Protein AF-A0A929DWJ3-F1 (afdb_monomer)

Nearest PDB structures (foldseek):
  8gld-assembly2_B  TM=8.055E-01  e=3.433E-18  Campylobacter jejuni subsp. jejuni 81-176
  4gwm-assembly1_A  TM=4.799E-01  e=1.159E-02  Homo sapiens
  4p5h-assembly1_K  TM=4.861E-01  e=9.869E-02  Clostridium perfringens
  8u5f-assembly8_H  TM=4.481E-01  e=1.047E-01  Clostridium perfringens
  3ziw-assembly2_F  TM=4.865E-01  e=4.367E-01  Clostridium perfringens

Mean predicted aligned error: 4.4 Å

Sequence (333 aa):
IRYRMQRNFGGTGTGLVQAIPLYSGSLSYRQEEAGEWLRYTYFGKRDSTIMHKSYGIMGAFASVPTPEDDSWPMLYYRFNTSRRSGQVRRIRVFLHSYVEGASLAFRANDDFSDTLRGLPDGFSVAEFRHFEELLELRINFNLPEGGRIYGISFESEGGVQVDNIAMRGGSGLIFTSMSRGTQEAMLDNLSPGLILLQYGGNVVPYMSSSYYRRAFKRQLKFFKEVCPGIPVIVIGPSDMAIREEGEFITYPGLEGIRDALRDAALESGFGFWDLYDAMGGHNSMASFVQADPPLATPDYVHFTNLGVNLVAEMFYNALMLEYKEFISQNANR

pLDDT: mean 93.73, std 6.23, range [53.41, 98.81]

Structure (mmCIF, N/CA/C/O backbone):
data_AF-A0A929DWJ3-F1
#
_entry.id   AF-A0A929DWJ3-F1
#
loop_
_atom_site.group_PDB
_atom_site.id
_atom_site.type_symbol
_atom_site.label_atom_id
_atom_site.label_alt_id
_atom_site.label_comp_id
_atom_site.label_asym_id
_atom_site.label_entity_id
_atom_site.label_seq_id
_atom_site.pdbx_PDB_ins_code
_atom_site.Cartn_x
_atom_site.Cartn_y
_atom_site.Cartn_z
_atom_site.occupancy
_atom_site.B_iso_or_equiv
_atom_site.auth_seq_id
_atom_site.auth_comp_id
_atom_site.auth_asym_id
_atom_site.auth_atom_id
_atom_site.pdbx_PDB_model_num
ATOM 1 N N . ILE A 1 1 ? 2.947 -7.448 11.224 1.00 90.50 1 ILE A N 1
ATOM 2 C CA . ILE A 1 1 ? 2.184 -8.156 10.159 1.00 90.50 1 ILE A CA 1
ATOM 3 C C . ILE A 1 1 ? 3.099 -8.907 9.189 1.00 90.50 1 ILE A C 1
ATOM 5 O O . ILE A 1 1 ? 3.209 -10.111 9.369 1.00 90.50 1 ILE A O 1
ATOM 9 N N . ARG A 1 2 ? 3.804 -8.255 8.239 1.00 91.44 2 ARG A N 1
ATOM 10 C CA . ARG A 1 2 ? 4.646 -8.935 7.218 1.00 91.44 2 ARG A CA 1
ATOM 11 C C . ARG A 1 2 ? 5.499 -10.075 7.777 1.00 91.44 2 ARG A C 1
ATOM 13 O O . ARG A 1 2 ? 5.322 -11.212 7.368 1.00 91.44 2 ARG A O 1
ATOM 20 N N . TYR A 1 3 ? 6.351 -9.772 8.757 1.00 89.44 3 TYR A N 1
ATOM 21 C CA . TYR A 1 3 ? 7.233 -10.761 9.384 1.00 89.44 3 TYR A CA 1
ATOM 22 C C . TYR A 1 3 ? 6.475 -11.983 9.925 1.00 89.44 3 TYR A C 1
ATOM 24 O O . TYR A 1 3 ? 6.910 -13.112 9.733 1.00 89.44 3 TYR A O 1
ATOM 32 N N . ARG A 1 4 ? 5.330 -11.772 10.586 1.00 92.94 4 ARG A N 1
ATOM 33 C CA . ARG A 1 4 ? 4.530 -12.853 11.182 1.00 92.94 4 ARG A CA 1
ATOM 34 C C . ARG A 1 4 ? 3.870 -13.714 10.110 1.00 92.94 4 ARG A C 1
ATOM 36 O O . ARG A 1 4 ? 3.981 -14.932 10.178 1.00 92.94 4 ARG A O 1
ATOM 43 N N . MET A 1 5 ? 3.277 -13.082 9.095 1.00 93.44 5 MET A N 1
ATOM 44 C CA . MET A 1 5 ? 2.661 -13.780 7.962 1.00 93.44 5 MET A CA 1
ATOM 45 C C . MET A 1 5 ? 3.696 -14.606 7.194 1.00 93.44 5 MET A C 1
ATOM 47 O O . MET A 1 5 ? 3.508 -15.802 7.012 1.00 93.44 5 MET A O 1
ATOM 51 N N . GLN A 1 6 ? 4.830 -14.000 6.837 1.00 92.44 6 GLN A N 1
ATOM 52 C CA . GLN A 1 6 ? 5.919 -14.676 6.128 1.00 92.44 6 GLN A CA 1
ATOM 53 C C . GLN A 1 6 ? 6.548 -15.807 6.945 1.00 92.44 6 GLN A C 1
ATOM 55 O O . GLN A 1 6 ? 6.889 -16.860 6.414 1.00 92.44 6 GLN A O 1
ATOM 60 N N . ARG A 1 7 ? 6.675 -15.630 8.264 1.00 91.31 7 ARG A N 1
ATOM 61 C CA . ARG A 1 7 ? 7.169 -16.689 9.149 1.00 91.31 7 ARG A CA 1
ATOM 62 C C . ARG A 1 7 ? 6.218 -17.884 9.211 1.00 91.31 7 ARG A C 1
ATOM 64 O O . ARG A 1 7 ? 6.700 -19.002 9.349 1.00 91.31 7 ARG A O 1
ATOM 71 N N . ASN A 1 8 ? 4.907 -17.654 9.153 1.00 92.75 8 ASN A N 1
ATOM 72 C CA . ASN A 1 8 ? 3.907 -18.708 9.319 1.00 92.75 8 ASN A CA 1
ATOM 73 C C . ASN A 1 8 ? 3.531 -19.405 8.001 1.00 92.75 8 ASN A C 1
ATOM 75 O O . ASN A 1 8 ? 3.293 -20.606 7.991 1.00 92.75 8 ASN A O 1
ATOM 79 N N . PHE A 1 9 ? 3.499 -18.663 6.893 1.00 93.69 9 PHE A N 1
ATOM 80 C CA . PHE A 1 9 ? 3.045 -19.146 5.582 1.00 93.69 9 PHE A CA 1
ATOM 81 C C . PHE A 1 9 ? 4.163 -19.211 4.532 1.00 93.69 9 PHE A C 1
ATOM 83 O O . PHE A 1 9 ? 3.908 -19.467 3.357 1.00 93.69 9 PHE A O 1
ATOM 90 N N . GLY A 1 10 ? 5.408 -18.962 4.941 1.00 93.44 10 GLY A N 1
ATOM 91 C CA . GLY A 1 10 ? 6.519 -18.763 4.020 1.00 93.44 10 GLY A CA 1
ATOM 92 C C . GLY A 1 10 ? 6.415 -17.437 3.265 1.00 93.44 10 GLY A C 1
ATOM 93 O O . GLY A 1 10 ? 5.482 -16.651 3.439 1.00 93.44 10 GLY A O 1
ATOM 94 N N . GLY A 1 11 ? 7.379 -17.203 2.384 1.00 91.56 11 GLY A N 1
ATOM 95 C CA . GLY A 1 11 ? 7.497 -15.970 1.616 1.00 91.56 11 GLY A CA 1
ATOM 96 C C . GLY A 1 11 ? 8.514 -15.007 2.205 1.00 91.56 11 GLY A C 1
ATOM 97 O O . GLY A 1 11 ? 8.830 -15.039 3.394 1.00 91.56 11 GLY A O 1
ATOM 98 N N . THR A 1 12 ? 9.079 -14.183 1.333 1.00 90.94 12 THR A N 1
ATOM 99 C CA . THR A 1 12 ? 10.185 -13.271 1.638 1.00 90.94 12 THR A CA 1
ATOM 100 C C . THR A 1 12 ? 10.092 -12.024 0.757 1.00 90.94 12 THR A C 1
ATOM 102 O O . THR A 1 12 ? 9.083 -11.799 0.085 1.00 90.94 12 THR A O 1
ATOM 105 N N . GLY A 1 13 ? 11.115 -11.172 0.804 1.00 89.44 13 GLY A N 1
ATOM 106 C CA . GLY A 1 13 ? 11.107 -9.894 0.106 1.00 89.44 13 GLY A CA 1
ATOM 107 C C . GLY A 1 13 ? 10.249 -8.842 0.808 1.00 89.44 13 GLY A C 1
ATOM 108 O O . GLY A 1 13 ? 9.715 -9.038 1.907 1.00 89.44 13 GLY A O 1
ATOM 109 N N . THR A 1 14 ? 10.168 -7.675 0.179 1.00 90.31 14 THR A N 1
ATOM 110 C CA . THR A 1 14 ? 9.576 -6.473 0.787 1.00 90.31 14 THR A CA 1
ATOM 111 C C . THR A 1 14 ? 8.232 -6.087 0.184 1.00 90.31 14 THR A C 1
ATOM 113 O O . THR A 1 14 ? 7.561 -5.224 0.753 1.00 90.31 14 THR A O 1
ATOM 116 N N . GLY A 1 15 ? 7.827 -6.774 -0.890 1.00 93.81 15 GLY A N 1
ATOM 117 C CA . GLY A 1 15 ? 6.648 -6.437 -1.679 1.00 93.81 15 GLY A CA 1
ATOM 118 C C . GLY A 1 15 ? 6.869 -5.192 -2.536 1.00 93.81 15 GLY A C 1
ATOM 119 O O . GLY A 1 15 ? 8.010 -4.816 -2.821 1.00 93.81 15 GLY A O 1
ATOM 120 N N . LEU A 1 16 ? 5.766 -4.558 -2.916 1.00 96.12 16 LEU A N 1
ATOM 121 C CA . LEU A 1 16 ? 5.702 -3.327 -3.686 1.00 96.12 16 LEU A CA 1
ATOM 122 C C . LEU A 1 16 ? 6.208 -2.126 -2.876 1.00 96.12 16 LEU A C 1
ATOM 124 O O . LEU A 1 16 ? 5.723 -1.823 -1.781 1.00 96.12 16 LEU A O 1
ATOM 128 N N . VAL A 1 17 ? 7.151 -1.401 -3.466 1.00 95.12 17 VAL A N 1
ATOM 129 C CA . VAL A 1 17 ? 7.749 -0.169 -2.957 1.00 95.12 17 VAL A CA 1
ATOM 130 C C . VAL A 1 17 ? 7.759 0.906 -4.041 1.00 95.12 17 VAL A C 1
ATOM 132 O O . VAL A 1 17 ? 7.641 0.623 -5.232 1.00 95.12 17 VAL A O 1
ATOM 135 N N . GLN A 1 18 ? 7.901 2.166 -3.638 1.00 94.56 18 GLN A N 1
ATOM 136 C CA . GLN A 1 18 ? 8.033 3.271 -4.590 1.00 94.56 18 GLN A CA 1
ATOM 137 C C . GLN A 1 18 ? 9.458 3.326 -5.134 1.00 94.56 18 GLN A C 1
ATOM 139 O O . GLN A 1 18 ? 10.404 3.088 -4.386 1.00 94.56 18 GLN A O 1
ATOM 144 N N . ALA A 1 19 ? 9.599 3.712 -6.403 1.00 94.75 19 ALA A N 1
ATOM 145 C CA . ALA A 1 19 ? 10.902 3.967 -7.011 1.00 94.75 19 ALA A CA 1
ATOM 146 C C . ALA A 1 19 ? 11.663 5.071 -6.267 1.00 94.75 19 ALA A C 1
ATOM 148 O O . ALA A 1 19 ? 12.819 4.880 -5.925 1.00 94.75 19 ALA A O 1
ATOM 149 N N . ILE A 1 20 ? 10.991 6.181 -5.936 1.00 94.75 20 ILE A N 1
ATOM 150 C CA . ILE A 1 20 ? 11.529 7.246 -5.080 1.00 94.75 20 ILE A CA 1
ATOM 151 C C . ILE A 1 20 ? 10.690 7.306 -3.796 1.00 94.75 20 ILE A C 1
ATOM 153 O O . ILE A 1 20 ? 9.532 7.732 -3.843 1.00 94.75 20 ILE A O 1
ATOM 157 N N . PRO A 1 21 ? 11.225 6.894 -2.635 1.00 89.19 21 PRO A N 1
ATOM 158 C CA . PRO A 1 21 ? 10.436 6.744 -1.417 1.00 89.19 21 PRO A CA 1
ATOM 159 C C . PRO A 1 21 ? 9.967 8.093 -0.856 1.00 89.19 21 PRO A C 1
ATOM 161 O O . PRO A 1 21 ? 10.755 9.019 -0.684 1.00 89.19 21 PRO A O 1
ATOM 164 N N . LEU A 1 22 ? 8.678 8.202 -0.514 1.00 83.31 22 LEU A N 1
ATOM 165 C CA . LEU A 1 22 ? 8.110 9.383 0.165 1.00 83.31 22 LEU A CA 1
ATOM 166 C C . LEU A 1 22 ? 8.616 9.573 1.596 1.00 83.31 22 LEU A C 1
ATOM 168 O O . LEU A 1 22 ? 8.611 10.690 2.111 1.00 83.31 22 LEU A O 1
ATOM 172 N N . TYR A 1 23 ? 8.994 8.478 2.249 1.00 81.50 23 TYR A N 1
ATOM 173 C CA . TYR A 1 23 ? 9.405 8.453 3.645 1.00 81.50 23 TYR A CA 1
ATOM 174 C C . TYR A 1 23 ? 10.785 7.817 3.732 1.00 81.50 23 TYR A C 1
ATOM 176 O O . TYR A 1 23 ? 11.044 6.799 3.091 1.00 81.50 23 TYR A O 1
ATOM 184 N N . SER A 1 24 ? 11.672 8.424 4.513 1.00 67.31 24 SER A N 1
ATOM 185 C CA . SER A 1 24 ? 13.032 7.931 4.685 1.00 67.31 24 SER A CA 1
ATOM 186 C C . SER A 1 24 ? 13.062 6.606 5.452 1.00 67.31 24 SER A C 1
ATOM 188 O O . SER A 1 24 ? 12.255 6.367 6.350 1.00 67.31 24 SER A O 1
ATOM 190 N N . GLY A 1 25 ? 14.044 5.767 5.114 1.00 70.38 25 GLY A N 1
ATOM 191 C CA . GLY A 1 25 ? 14.408 4.585 5.894 1.00 70.38 25 GLY A CA 1
ATOM 192 C C . GLY A 1 25 ? 13.569 3.341 5.596 1.00 70.38 25 GLY A C 1
ATOM 193 O O . GLY A 1 25 ? 12.528 3.105 6.204 1.00 70.38 25 GLY A O 1
ATOM 194 N N . SER A 1 26 ? 14.093 2.471 4.730 1.00 83.75 26 SER A N 1
ATOM 195 C CA . SER A 1 26 ? 13.681 1.067 4.679 1.00 83.75 26 SER A CA 1
ATOM 196 C C . SER A 1 26 ? 14.565 0.257 5.629 1.00 83.75 26 SER A C 1
ATOM 198 O O . SER A 1 26 ? 15.789 0.349 5.599 1.00 83.75 26 SER A O 1
ATOM 200 N N . LEU A 1 27 ? 13.956 -0.576 6.474 1.00 84.69 27 LEU A N 1
ATOM 201 C CA . LEU A 1 27 ? 14.700 -1.542 7.300 1.00 84.69 27 LEU A CA 1
ATOM 202 C C . LEU A 1 27 ? 15.265 -2.708 6.472 1.00 84.69 27 LEU A C 1
ATOM 204 O O . LEU A 1 27 ? 16.065 -3.501 6.978 1.00 84.69 27 LEU A O 1
ATOM 208 N N . SER A 1 28 ? 14.811 -2.821 5.224 1.00 88.62 28 SER A N 1
ATOM 209 C CA . SER A 1 28 ? 15.043 -3.968 4.353 1.00 88.62 28 SER A CA 1
ATOM 210 C C . SER A 1 28 ? 16.174 -3.731 3.357 1.00 88.62 28 SER A C 1
ATOM 212 O O . SER A 1 28 ? 16.801 -4.688 2.917 1.00 88.62 28 SER A O 1
ATOM 214 N N . TYR A 1 29 ? 16.438 -2.473 3.004 1.00 92.06 29 TYR A N 1
ATOM 215 C CA . TYR A 1 29 ? 17.488 -2.078 2.069 1.00 92.06 29 TYR A CA 1
ATOM 216 C C . TYR A 1 29 ? 17.852 -0.599 2.250 1.00 92.06 29 TYR A C 1
ATOM 218 O O . TYR A 1 29 ? 17.058 0.191 2.762 1.00 92.06 29 TYR A O 1
ATOM 226 N N . ARG A 1 30 ? 19.042 -0.216 1.791 1.00 93.75 30 ARG A N 1
ATOM 227 C CA . ARG A 1 30 ? 19.383 1.176 1.471 1.00 93.75 30 ARG A CA 1
ATOM 228 C C . ARG A 1 30 ? 19.196 1.390 -0.022 1.00 93.75 30 ARG A C 1
ATOM 230 O O . ARG A 1 30 ? 19.447 0.465 -0.787 1.00 93.75 30 ARG A O 1
ATOM 237 N N . GLN A 1 31 ? 18.736 2.574 -0.398 1.00 94.88 31 GLN A N 1
ATOM 238 C CA . GLN A 1 31 ? 18.519 2.958 -1.785 1.00 94.88 31 GLN A CA 1
ATOM 239 C C . GLN A 1 31 ? 19.333 4.213 -2.090 1.00 94.88 31 GLN A C 1
ATOM 241 O O . GLN A 1 31 ? 19.401 5.107 -1.246 1.00 94.88 31 GLN A O 1
ATOM 246 N N . GLU A 1 32 ? 19.910 4.250 -3.283 1.00 95.31 32 GLU A N 1
ATOM 247 C CA . GLU A 1 32 ? 20.537 5.414 -3.901 1.00 95.31 32 GLU A CA 1
ATOM 248 C C . GLU A 1 32 ? 20.002 5.553 -5.334 1.00 95.31 32 GLU A C 1
ATOM 250 O O . GLU A 1 32 ? 19.584 4.566 -5.949 1.00 95.31 32 GLU A O 1
ATOM 255 N N . GLU A 1 33 ? 20.018 6.765 -5.872 1.00 94.81 33 GLU A N 1
ATOM 256 C CA . GLU A 1 33 ? 19.549 7.071 -7.220 1.00 94.81 33 GLU A CA 1
ATOM 257 C C . GLU A 1 33 ? 20.570 7.917 -7.989 1.00 94.81 33 GLU A C 1
ATOM 259 O O . GLU A 1 33 ? 21.339 8.679 -7.401 1.00 94.81 33 GLU A O 1
ATOM 264 N N . ALA A 1 34 ? 20.570 7.782 -9.314 1.00 93.94 34 ALA A N 1
ATOM 265 C CA . ALA A 1 34 ? 21.290 8.661 -10.231 1.00 93.94 34 ALA A CA 1
ATOM 266 C C . ALA A 1 34 ? 20.376 9.094 -11.387 1.00 93.94 34 ALA A C 1
ATOM 268 O O . ALA A 1 34 ? 19.428 8.383 -11.740 1.00 93.94 34 ALA A O 1
ATOM 269 N N . GLY A 1 35 ? 20.682 10.251 -11.976 1.00 91.44 35 GLY A N 1
ATOM 270 C CA . GLY A 1 35 ? 19.830 10.920 -12.960 1.00 91.44 35 GLY A CA 1
ATOM 271 C C . GLY A 1 35 ? 18.720 11.752 -12.315 1.00 91.44 35 GLY A C 1
ATOM 272 O O . GLY A 1 35 ? 18.621 11.852 -11.089 1.00 91.44 35 GLY A O 1
ATOM 273 N N . GLU A 1 36 ? 17.886 12.368 -13.148 1.00 91.88 36 GLU A N 1
ATOM 274 C CA . GLU A 1 36 ? 16.769 13.186 -12.684 1.00 91.88 36 GLU A CA 1
ATOM 275 C C . GLU A 1 36 ? 15.535 12.327 -12.386 1.00 91.88 36 GLU A C 1
ATOM 277 O O . GLU A 1 36 ? 15.087 11.523 -13.205 1.00 91.88 36 GLU A O 1
ATOM 282 N N . TRP A 1 37 ? 14.957 12.532 -11.202 1.00 94.69 37 TRP A N 1
ATOM 283 C CA . TRP A 1 37 ? 13.732 11.871 -10.778 1.00 94.69 37 TRP A CA 1
ATOM 284 C C . TRP A 1 37 ? 12.788 12.882 -10.141 1.00 94.69 37 TRP A C 1
ATOM 286 O O . TRP A 1 37 ? 13.129 13.549 -9.163 1.00 94.69 37 TRP A O 1
ATOM 296 N N . LEU A 1 38 ? 11.560 12.940 -10.645 1.00 94.69 38 LEU A N 1
ATOM 297 C CA . LEU A 1 38 ? 10.492 13.750 -10.061 1.00 94.69 38 LEU A CA 1
ATOM 298 C C . LEU A 1 38 ? 9.455 12.827 -9.435 1.00 94.69 38 LEU A C 1
ATOM 300 O O . LEU A 1 38 ? 9.189 11.745 -9.943 1.00 94.69 38 LEU A O 1
ATOM 304 N N . ARG A 1 39 ? 8.840 13.223 -8.323 1.00 94.88 39 ARG A N 1
ATOM 305 C CA . ARG A 1 39 ? 7.864 12.379 -7.621 1.00 94.88 39 ARG A CA 1
ATOM 306 C C . ARG A 1 39 ? 6.550 13.107 -7.433 1.00 94.88 39 ARG A C 1
ATOM 308 O O . ARG A 1 39 ? 6.522 14.206 -6.885 1.00 94.88 39 ARG A O 1
ATOM 315 N N . TYR A 1 40 ? 5.458 12.430 -7.776 1.00 95.81 40 TYR A N 1
ATOM 316 C CA . TYR A 1 40 ? 4.111 12.985 -7.709 1.00 95.81 40 TYR A CA 1
ATOM 317 C C . TYR A 1 40 ? 3.172 12.070 -6.931 1.00 95.81 40 TYR A C 1
ATOM 319 O O . TYR A 1 40 ? 3.184 10.854 -7.114 1.00 95.81 40 TYR A O 1
ATOM 327 N N . THR A 1 41 ? 2.316 12.656 -6.092 1.00 95.56 41 THR A N 1
ATOM 328 C CA . THR A 1 41 ? 1.298 11.946 -5.303 1.00 95.56 41 THR A CA 1
ATOM 329 C C . THR A 1 41 ? -0.106 12.448 -5.631 1.00 95.56 41 THR A C 1
ATOM 331 O O . THR A 1 41 ? -0.310 13.613 -5.977 1.00 95.56 41 THR A O 1
ATOM 334 N N . TYR A 1 42 ? -1.097 11.566 -5.501 1.00 94.94 42 TYR A N 1
ATOM 335 C CA . TYR A 1 42 ? -2.520 11.906 -5.610 1.00 94.94 42 TYR A CA 1
ATOM 336 C C . TYR A 1 42 ? -3.163 12.233 -4.251 1.00 94.94 42 TYR A C 1
ATOM 338 O O . TYR A 1 42 ? -4.340 12.580 -4.166 1.00 94.94 42 TYR A O 1
ATOM 346 N N . PHE A 1 43 ? -2.388 12.116 -3.175 1.00 91.31 43 PHE A N 1
ATOM 347 C CA . PHE A 1 43 ? -2.752 12.478 -1.810 1.00 91.31 43 PHE A CA 1
ATOM 348 C C . PHE A 1 43 ? -1.815 13.570 -1.282 1.00 91.31 43 PHE A C 1
ATOM 350 O O . PHE A 1 43 ? -0.705 13.752 -1.788 1.00 91.31 43 PHE A O 1
ATOM 357 N N . GLY A 1 44 ? -2.264 14.303 -0.262 1.00 88.19 44 GLY A N 1
ATOM 358 C CA . GLY A 1 44 ? -1.577 15.507 0.208 1.00 88.19 44 GLY A CA 1
ATOM 359 C C . GLY A 1 44 ? -1.735 16.671 -0.775 1.00 88.19 44 GLY A C 1
ATOM 360 O O . GLY A 1 44 ? -2.797 16.846 -1.377 1.00 88.19 44 GLY A O 1
ATOM 361 N N . LYS A 1 45 ? -0.684 17.483 -0.939 1.00 87.44 45 LYS A N 1
ATOM 362 C CA . LYS A 1 45 ? -0.679 18.607 -1.884 1.00 87.44 45 LYS A CA 1
ATOM 363 C C . LYS A 1 45 ? -0.416 18.091 -3.301 1.00 87.44 45 LYS A C 1
ATOM 365 O O . LYS A 1 45 ? 0.733 17.899 -3.686 1.00 87.44 45 LYS A O 1
ATOM 370 N N . ARG A 1 46 ? -1.490 17.859 -4.058 1.00 91.62 46 ARG A N 1
ATOM 371 C CA . ARG A 1 46 ? -1.408 17.406 -5.451 1.00 91.62 46 ARG A CA 1
ATOM 372 C C . ARG A 1 46 ? -0.780 18.482 -6.340 1.00 91.62 46 ARG A C 1
ATOM 374 O O . ARG A 1 46 ? -1.177 19.644 -6.279 1.00 91.62 46 ARG A O 1
ATOM 381 N N . ASP A 1 47 ? 0.138 18.060 -7.202 1.00 93.00 47 ASP A N 1
ATOM 382 C CA . ASP A 1 47 ? 0.689 18.906 -8.257 1.00 93.00 47 ASP A CA 1
ATOM 383 C C . ASP A 1 47 ? -0.350 19.130 -9.371 1.00 93.00 47 ASP A C 1
ATOM 385 O O . ASP A 1 47 ? -0.868 18.176 -9.960 1.00 93.00 47 ASP A O 1
ATOM 389 N N . SER A 1 48 ? -0.686 20.396 -9.631 1.00 92.44 48 SER A N 1
ATOM 390 C CA . SER A 1 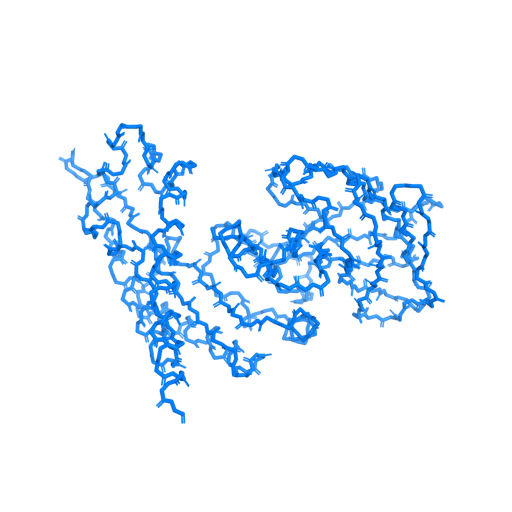48 ? -1.687 20.793 -10.626 1.00 92.44 48 SER A CA 1
ATOM 391 C C . SER A 1 48 ? -1.190 20.712 -12.068 1.00 92.44 48 SER A C 1
ATOM 393 O O . SER A 1 48 ? -2.012 20.763 -12.976 1.00 92.44 48 SER A O 1
ATOM 395 N N . THR A 1 49 ? 0.122 20.591 -12.291 1.00 93.75 49 THR A N 1
ATOM 396 C CA . THR A 1 49 ? 0.699 20.405 -13.633 1.00 93.75 49 THR A CA 1
ATOM 397 C C . THR A 1 49 ? 0.432 18.999 -14.176 1.00 93.75 49 THR A C 1
ATOM 399 O O . THR A 1 49 ? 0.367 18.794 -15.387 1.00 93.75 49 THR A O 1
ATOM 402 N N . ILE A 1 50 ? 0.183 18.026 -13.291 1.00 95.12 50 ILE A N 1
ATOM 403 C CA . ILE A 1 50 ? -0.149 16.654 -13.674 1.00 95.12 50 ILE A CA 1
ATOM 404 C C . ILE A 1 50 ? -1.651 16.531 -13.965 1.00 95.12 50 ILE A C 1
ATOM 406 O O . ILE A 1 50 ? -2.492 16.332 -13.076 1.00 95.12 50 ILE A O 1
ATOM 410 N N . MET A 1 51 ? -1.979 16.623 -15.255 1.00 93.56 51 MET A N 1
ATOM 411 C CA . MET A 1 51 ? -3.359 16.633 -15.757 1.00 93.56 51 MET A CA 1
ATOM 412 C C . MET A 1 51 ? -4.008 15.243 -15.804 1.00 93.56 51 MET A C 1
ATOM 414 O O . MET A 1 51 ? -5.223 15.115 -15.628 1.00 93.56 51 MET A O 1
ATOM 418 N N . HIS A 1 52 ? -3.220 14.182 -16.000 1.00 94.56 52 HIS A N 1
ATOM 419 C CA . HIS A 1 52 ? -3.730 12.810 -15.987 1.00 94.56 52 HIS A CA 1
ATOM 420 C C . HIS A 1 52 ? -4.001 12.309 -14.559 1.00 94.56 52 HIS A C 1
ATOM 422 O O . HIS A 1 52 ? -3.513 12.852 -13.572 1.00 94.56 52 HIS A O 1
ATOM 428 N N . LYS A 1 53 ? -4.732 11.194 -14.437 1.00 96.50 53 LYS A N 1
ATOM 429 C CA . LYS A 1 53 ? -5.082 10.573 -13.143 1.00 96.50 53 LYS A CA 1
ATOM 430 C C . LYS A 1 53 ? -4.400 9.220 -12.894 1.00 96.50 53 LYS A C 1
ATOM 432 O O . LYS A 1 53 ? -4.740 8.525 -11.940 1.00 96.50 53 LYS A O 1
ATOM 437 N N . SER A 1 54 ? -3.442 8.830 -13.733 1.00 97.00 54 SER A N 1
ATOM 438 C CA . SER A 1 54 ? -2.698 7.569 -13.614 1.00 97.00 54 SER A CA 1
ATOM 439 C C . SER A 1 54 ? -1.568 7.667 -12.588 1.00 97.00 54 SER A C 1
ATOM 441 O O . SER A 1 54 ? -0.479 8.119 -12.919 1.00 97.00 54 SER A O 1
ATOM 443 N N . TYR A 1 55 ? -1.848 7.252 -11.351 1.00 96.94 55 TYR A N 1
ATOM 444 C CA . TYR A 1 55 ? -0.900 7.230 -10.223 1.00 96.94 55 TYR A CA 1
ATOM 445 C C . TYR A 1 55 ? -0.678 5.812 -9.662 1.00 96.94 55 TYR A C 1
ATOM 447 O O . TYR A 1 55 ? -0.060 5.648 -8.614 1.00 96.94 55 TYR A O 1
ATOM 455 N N . GLY A 1 56 ? -1.208 4.786 -10.339 1.00 96.31 56 GLY A N 1
ATOM 456 C CA . GLY A 1 56 ? -1.152 3.402 -9.872 1.00 96.31 56 GLY A CA 1
ATOM 457 C C . GLY A 1 56 ? -1.873 3.167 -8.541 1.00 96.31 56 GLY A C 1
ATOM 458 O O . GLY A 1 56 ? -2.489 4.071 -7.970 1.00 96.31 56 GLY A O 1
ATOM 459 N N . ILE A 1 57 ? -1.785 1.939 -8.025 1.00 96.31 57 ILE A N 1
ATOM 460 C CA . ILE A 1 57 ? -2.370 1.590 -6.720 1.00 96.31 57 ILE A CA 1
ATOM 461 C C . ILE A 1 57 ? -1.638 2.267 -5.551 1.00 96.31 57 ILE A C 1
ATOM 463 O O . ILE A 1 57 ? -2.228 2.506 -4.500 1.00 96.31 57 ILE A O 1
ATOM 467 N N . MET A 1 58 ? -0.371 2.653 -5.754 1.00 95.31 58 MET A N 1
ATOM 468 C CA . MET A 1 58 ? 0.407 3.392 -4.758 1.00 95.31 58 MET A CA 1
ATOM 469 C C . MET A 1 58 ? -0.094 4.826 -4.541 1.00 95.31 58 MET A C 1
ATOM 471 O O . MET A 1 58 ? 0.322 5.478 -3.583 1.00 95.31 58 MET A O 1
ATOM 475 N N . GLY A 1 59 ? -0.964 5.338 -5.423 1.00 96.06 59 GLY A N 1
ATOM 476 C CA . GLY A 1 59 ? -1.392 6.736 -5.409 1.00 96.06 59 GLY A CA 1
ATOM 477 C C . GLY A 1 59 ? -0.236 7.715 -5.617 1.00 96.06 59 GLY A C 1
ATOM 478 O O . GLY A 1 59 ? -0.337 8.880 -5.230 1.00 96.06 59 GLY A O 1
ATOM 479 N N . ALA A 1 60 ? 0.864 7.239 -6.198 1.00 95.81 60 ALA A N 1
ATOM 480 C CA . ALA A 1 60 ? 2.096 7.966 -6.432 1.00 95.81 60 ALA A CA 1
ATOM 481 C C . ALA A 1 60 ? 2.859 7.347 -7.610 1.00 95.81 60 ALA A C 1
ATOM 483 O O . ALA A 1 60 ? 2.755 6.148 -7.859 1.00 95.81 60 ALA A O 1
ATOM 484 N N . PHE A 1 61 ? 3.654 8.153 -8.306 1.00 97.00 61 PHE A N 1
ATOM 485 C CA . PHE A 1 61 ? 4.622 7.665 -9.286 1.00 97.00 61 PHE A CA 1
ATOM 486 C C . PHE A 1 61 ? 5.897 8.507 -9.246 1.00 97.00 61 PHE A C 1
ATOM 488 O O . PHE A 1 61 ? 5.872 9.676 -8.843 1.00 97.00 61 PHE A O 1
ATOM 495 N N . ALA A 1 62 ? 7.002 7.907 -9.677 1.00 97.06 62 ALA A N 1
ATOM 496 C CA . ALA A 1 62 ? 8.218 8.631 -10.010 1.00 97.06 62 ALA A CA 1
ATOM 497 C C . ALA A 1 62 ? 8.253 8.867 -11.524 1.00 97.06 62 ALA A C 1
ATOM 499 O O . ALA A 1 62 ? 8.101 7.925 -12.296 1.00 97.06 62 ALA A O 1
ATOM 500 N N . SER A 1 63 ? 8.389 10.115 -11.949 1.00 95.50 63 SER A N 1
ATOM 501 C CA . SER A 1 63 ? 8.630 10.480 -13.336 1.00 95.50 63 SER A CA 1
ATOM 502 C C . SER A 1 63 ? 10.121 10.433 -13.609 1.00 95.50 63 SER A C 1
ATOM 504 O O . SER A 1 63 ? 10.908 10.988 -12.841 1.00 95.50 63 SER A O 1
ATOM 506 N N . VAL A 1 64 ? 10.464 9.811 -14.726 1.00 93.31 64 VAL A N 1
ATOM 507 C CA . VAL A 1 64 ? 11.784 9.868 -15.338 1.00 93.31 64 VAL A CA 1
ATOM 508 C C . VAL A 1 64 ? 11.652 10.808 -16.535 1.00 93.31 64 VAL A C 1
ATOM 510 O O . VAL A 1 64 ? 10.904 10.469 -17.457 1.00 93.31 64 VAL A O 1
ATOM 513 N N . PRO A 1 65 ? 12.246 12.012 -16.505 1.00 89.31 65 PRO A N 1
ATOM 514 C CA . PRO A 1 65 ? 12.249 12.915 -17.652 1.00 89.31 65 PRO A CA 1
ATOM 515 C C . PRO A 1 65 ? 13.002 12.319 -18.847 1.00 89.31 65 PRO A C 1
ATOM 517 O O . PRO A 1 65 ? 13.714 11.323 -18.713 1.00 89.31 65 PRO A O 1
ATOM 520 N N . THR A 1 66 ? 12.850 12.940 -20.015 1.00 86.25 66 THR A N 1
ATOM 521 C CA . THR A 1 66 ? 13.719 12.669 -21.165 1.00 86.25 66 THR A CA 1
ATOM 522 C C . THR A 1 66 ? 15.173 12.940 -20.762 1.00 86.25 66 THR A C 1
ATOM 524 O O . THR A 1 66 ? 15.439 14.034 -20.262 1.00 86.25 66 THR A O 1
ATOM 527 N N . PRO A 1 67 ? 16.105 11.991 -20.953 1.00 79.38 67 PRO A N 1
ATOM 528 C CA . PRO A 1 67 ? 17.511 12.208 -20.626 1.00 79.38 67 PRO A CA 1
ATOM 529 C C . PRO A 1 67 ? 18.086 13.405 -21.401 1.00 79.38 67 PRO A C 1
ATOM 531 O O . PRO A 1 67 ? 17.891 13.508 -22.612 1.00 79.38 67 PRO A O 1
ATOM 534 N N . GLU A 1 68 ? 18.784 14.314 -20.712 1.00 77.06 68 GLU A N 1
ATOM 535 C CA . GLU A 1 68 ? 19.505 15.424 -21.362 1.00 77.06 68 GLU A CA 1
ATOM 536 C C . GLU A 1 68 ? 20.835 14.964 -21.992 1.00 77.06 68 GLU A C 1
ATOM 538 O O . GLU A 1 68 ? 21.360 15.622 -22.891 1.00 77.06 68 GLU A O 1
ATOM 543 N N . ASP A 1 69 ? 21.371 13.828 -21.536 1.00 78.00 69 ASP A N 1
ATOM 544 C CA . ASP A 1 69 ? 22.601 13.192 -22.004 1.00 78.00 69 ASP A CA 1
ATOM 545 C C . ASP A 1 69 ? 22.401 11.678 -22.237 1.00 78.00 69 ASP A C 1
ATOM 547 O O . ASP A 1 69 ? 21.308 11.139 -22.070 1.00 78.00 69 ASP A O 1
ATOM 551 N N . ASP A 1 70 ? 23.468 10.967 -22.614 1.00 72.56 70 ASP A N 1
ATOM 552 C CA . ASP A 1 70 ? 23.440 9.506 -22.792 1.00 72.56 70 ASP A CA 1
ATOM 553 C C . ASP A 1 70 ? 23.400 8.730 -21.453 1.00 72.56 70 ASP A C 1
ATOM 555 O O . ASP A 1 70 ? 23.563 7.504 -21.437 1.00 72.56 70 ASP A O 1
ATOM 559 N N . SER A 1 71 ? 23.225 9.400 -20.304 1.00 77.94 71 SER A N 1
ATOM 560 C CA . SER A 1 71 ? 23.181 8.733 -19.003 1.00 77.94 71 SER A CA 1
ATOM 561 C C . SER A 1 71 ? 21.773 8.231 -18.687 1.00 77.94 71 SER A C 1
ATOM 563 O O . SER A 1 71 ? 20.778 8.953 -18.732 1.00 77.94 71 SER A O 1
ATOM 565 N N . TRP A 1 72 ? 21.671 6.943 -18.363 1.00 83.38 72 TRP A N 1
ATOM 566 C CA . TRP A 1 72 ? 20.394 6.347 -17.987 1.00 83.38 72 TRP A CA 1
ATOM 567 C C . TRP A 1 72 ? 20.116 6.593 -16.504 1.00 83.38 72 TRP A C 1
ATOM 569 O O . TRP A 1 72 ? 20.950 6.227 -15.664 1.00 83.38 72 TRP A O 1
ATOM 579 N N . PRO A 1 73 ? 18.937 7.134 -16.149 1.00 93.00 73 PRO A N 1
ATOM 580 C CA . PRO A 1 73 ? 18.484 7.187 -14.770 1.00 93.00 73 PRO A CA 1
ATOM 581 C C . PRO A 1 73 ? 18.548 5.800 -14.134 1.00 93.00 73 PRO A C 1
ATOM 583 O O . PRO A 1 73 ? 18.277 4.780 -14.775 1.00 93.00 73 PRO A O 1
ATOM 586 N N . MET A 1 74 ? 18.953 5.751 -12.871 1.00 95.00 74 MET A N 1
ATOM 587 C CA . MET A 1 74 ? 19.339 4.505 -12.222 1.00 95.00 74 MET A CA 1
ATOM 588 C C . MET A 1 74 ? 18.887 4.475 -10.767 1.00 95.00 74 MET A C 1
ATOM 590 O O . MET A 1 74 ? 18.941 5.486 -10.069 1.00 95.00 74 MET A O 1
ATOM 594 N N . LEU A 1 75 ? 18.476 3.292 -10.313 1.00 97.06 75 LEU A N 1
ATOM 595 C CA . LEU A 1 75 ? 18.226 2.990 -8.905 1.00 97.06 75 LEU A CA 1
ATOM 596 C C . LEU A 1 75 ? 19.178 1.889 -8.436 1.00 97.06 75 LEU A C 1
ATOM 598 O O . LEU A 1 75 ? 19.281 0.837 -9.072 1.00 97.06 75 LEU A O 1
ATOM 602 N N . TYR A 1 76 ? 19.850 2.126 -7.313 1.00 97.06 76 TYR A N 1
ATOM 603 C CA . TYR A 1 76 ? 20.737 1.177 -6.652 1.00 97.06 76 TYR A CA 1
ATOM 604 C C . TYR A 1 76 ? 20.176 0.804 -5.285 1.00 97.06 76 TYR A C 1
ATOM 606 O O . TYR A 1 76 ? 19.797 1.662 -4.491 1.00 97.06 76 TYR A O 1
ATOM 614 N N . TYR A 1 77 ? 20.154 -0.490 -4.995 1.00 96.00 77 TYR A N 1
ATOM 615 C CA . TYR A 1 77 ? 19.689 -1.051 -3.740 1.00 96.00 77 TYR A CA 1
ATOM 616 C C . TYR A 1 77 ? 20.789 -1.892 -3.112 1.00 96.00 77 TYR A C 1
ATOM 618 O O . TYR A 1 77 ? 21.374 -2.744 -3.775 1.00 96.00 77 TYR A O 1
ATOM 626 N N . ARG A 1 78 ? 21.005 -1.716 -1.808 1.00 95.12 78 ARG A N 1
ATOM 627 C CA . ARG A 1 78 ? 21.806 -2.620 -0.976 1.00 95.12 78 ARG A CA 1
ATOM 628 C C . ARG A 1 78 ? 20.918 -3.249 0.085 1.00 95.12 78 ARG A C 1
ATOM 630 O O . ARG A 1 78 ? 20.430 -2.550 0.977 1.00 95.12 78 ARG A O 1
ATOM 637 N N . PHE A 1 79 ? 20.699 -4.553 -0.007 1.00 93.19 79 PHE A N 1
ATOM 638 C CA . PHE A 1 79 ? 19.749 -5.268 0.840 1.00 93.19 79 PHE A CA 1
ATOM 639 C C . PHE A 1 79 ? 20.327 -5.604 2.214 1.00 93.19 79 PHE A C 1
ATOM 641 O O . PHE A 1 79 ? 21.512 -5.873 2.393 1.00 93.19 79 PHE A O 1
ATOM 648 N N . ASN A 1 80 ? 19.451 -5.606 3.217 1.00 88.44 80 ASN A N 1
ATOM 649 C CA . ASN A 1 80 ? 19.772 -6.035 4.569 1.00 88.44 80 ASN A CA 1
ATOM 650 C C . ASN A 1 80 ? 19.529 -7.548 4.722 1.00 88.44 80 ASN A C 1
ATOM 652 O O . ASN A 1 80 ? 18.406 -7.987 5.011 1.00 88.44 80 ASN A O 1
ATOM 656 N N . THR A 1 81 ? 20.589 -8.341 4.560 1.00 81.75 81 THR A N 1
ATOM 657 C CA . THR A 1 81 ? 20.556 -9.817 4.613 1.00 81.75 81 THR A CA 1
ATOM 658 C C . THR A 1 81 ? 20.252 -10.372 6.005 1.00 81.75 81 THR A C 1
ATOM 660 O O . THR A 1 81 ? 19.610 -11.414 6.128 1.00 81.75 81 THR A O 1
ATOM 663 N N . SER A 1 82 ? 20.549 -9.624 7.078 1.00 77.38 82 SER A N 1
ATOM 664 C CA . SER A 1 82 ? 20.246 -10.047 8.460 1.00 77.38 82 SER A CA 1
ATOM 665 C C . SER A 1 82 ? 18.753 -10.302 8.726 1.00 77.38 82 SER A C 1
ATOM 667 O O . SER A 1 82 ? 18.390 -10.952 9.705 1.00 77.38 82 SER A O 1
ATOM 669 N N . ARG A 1 83 ? 17.867 -9.799 7.855 1.00 69.19 83 ARG A N 1
ATOM 670 C CA . ARG A 1 83 ? 16.406 -9.910 7.983 1.00 69.19 83 ARG A CA 1
ATOM 671 C C . ARG A 1 83 ? 15.742 -10.698 6.855 1.00 69.19 83 ARG A C 1
ATOM 673 O O . ARG A 1 83 ? 14.538 -10.556 6.667 1.00 69.19 83 ARG A O 1
ATOM 680 N N . ARG A 1 84 ? 16.501 -11.514 6.107 1.00 72.88 84 ARG A N 1
ATOM 681 C CA . ARG A 1 84 ? 16.021 -12.236 4.907 1.00 72.88 84 ARG A CA 1
ATOM 682 C C . ARG A 1 84 ? 15.453 -11.312 3.820 1.00 72.88 84 ARG A C 1
ATOM 684 O O . ARG A 1 84 ? 14.729 -11.759 2.935 1.00 72.88 84 ARG A O 1
ATOM 691 N N . SER A 1 85 ? 15.778 -10.019 3.870 1.00 78.19 85 SER A N 1
ATOM 692 C CA . SER A 1 85 ? 15.254 -9.027 2.924 1.00 78.19 85 SER A CA 1
ATOM 693 C C . SER A 1 85 ? 15.822 -9.211 1.520 1.00 78.19 85 SER A C 1
ATOM 695 O O . SER A 1 85 ? 15.155 -8.849 0.560 1.00 78.19 85 SER A O 1
ATOM 697 N N . GLY A 1 86 ? 17.030 -9.779 1.419 1.00 80.19 86 GLY A N 1
ATOM 698 C CA . GLY A 1 86 ? 17.687 -10.142 0.161 1.00 80.19 86 GLY A CA 1
ATOM 699 C C . GLY A 1 86 ? 17.197 -11.463 -0.438 1.00 80.19 86 GLY A C 1
ATOM 700 O O . GLY A 1 86 ? 17.607 -11.825 -1.532 1.00 80.19 86 GLY A O 1
ATOM 701 N N . GLN A 1 87 ? 16.293 -12.194 0.227 1.00 89.62 87 GLN A N 1
ATOM 702 C CA . GLN A 1 87 ? 15.680 -13.399 -0.343 1.00 89.62 87 GLN A CA 1
ATOM 703 C C . GLN A 1 87 ? 14.594 -12.985 -1.345 1.00 89.62 87 GLN A C 1
ATOM 705 O O . GLN A 1 87 ? 13.399 -13.103 -1.084 1.00 89.62 87 GLN A O 1
ATOM 710 N N . VAL A 1 88 ? 15.023 -12.435 -2.476 1.00 92.38 88 VAL A N 1
ATOM 711 C CA . VAL A 1 88 ? 14.183 -11.933 -3.562 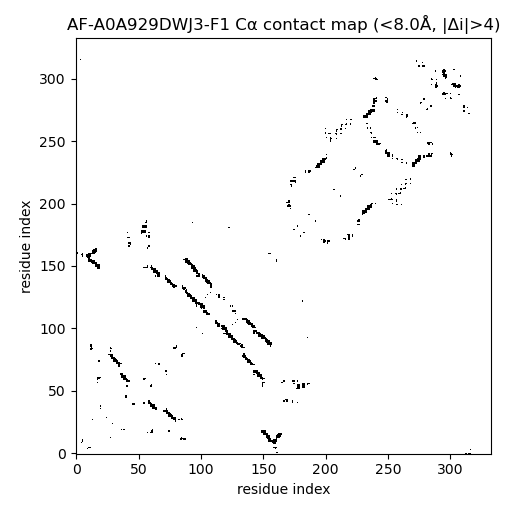1.00 92.38 88 VAL A CA 1
ATOM 712 C C . VAL A 1 88 ? 14.455 -12.792 -4.785 1.00 92.38 88 VAL A C 1
ATOM 714 O O . VAL A 1 88 ? 15.595 -12.920 -5.213 1.00 92.38 88 VAL A O 1
ATOM 717 N N . ARG A 1 89 ? 13.402 -13.396 -5.332 1.00 92.12 89 ARG A N 1
ATOM 718 C CA . ARG A 1 89 ? 13.466 -14.254 -6.521 1.00 92.12 89 ARG A CA 1
ATOM 719 C C . ARG A 1 89 ? 12.893 -13.605 -7.764 1.00 92.12 89 ARG A C 1
ATOM 721 O O . ARG A 1 89 ? 13.272 -13.961 -8.876 1.00 92.12 89 ARG A O 1
ATOM 728 N N . ARG A 1 90 ? 11.980 -12.656 -7.577 1.00 94.12 90 ARG A N 1
ATOM 729 C CA . ARG A 1 90 ? 11.298 -11.959 -8.659 1.00 94.12 90 ARG A CA 1
ATOM 730 C C . ARG A 1 90 ? 11.275 -10.469 -8.358 1.00 94.12 90 ARG A C 1
ATOM 732 O O . ARG A 1 90 ? 10.838 -10.045 -7.289 1.00 94.12 90 ARG A O 1
ATOM 739 N N . ILE A 1 91 ? 11.768 -9.694 -9.311 1.00 95.88 91 ILE A N 1
ATOM 740 C CA . ILE A 1 91 ? 11.753 -8.238 -9.302 1.00 95.88 91 ILE A CA 1
ATOM 741 C C . ILE A 1 91 ? 10.811 -7.806 -10.413 1.00 95.88 91 ILE A C 1
ATOM 743 O O . ILE A 1 91 ? 10.977 -8.220 -11.560 1.00 95.88 91 ILE A O 1
ATOM 747 N N . ARG A 1 92 ? 9.812 -6.992 -10.077 1.00 96.88 92 ARG A N 1
ATOM 748 C CA . ARG A 1 92 ? 8.867 -6.443 -11.055 1.00 96.88 92 ARG A CA 1
ATOM 749 C C . ARG A 1 92 ? 8.870 -4.933 -11.004 1.00 96.88 92 ARG A C 1
ATOM 751 O O . ARG A 1 92 ? 8.684 -4.367 -9.933 1.00 96.88 92 ARG A O 1
ATOM 758 N N . VAL A 1 93 ? 9.041 -4.286 -12.146 1.00 98.00 93 VAL A N 1
ATOM 759 C CA . VAL A 1 93 ? 8.939 -2.832 -12.279 1.00 98.00 93 VAL A CA 1
ATOM 760 C C . VAL A 1 93 ? 7.648 -2.522 -13.017 1.00 98.00 93 VAL A C 1
ATOM 762 O O . VAL A 1 93 ? 7.475 -2.934 -14.160 1.00 98.00 93 VAL A O 1
ATOM 765 N N . PHE A 1 94 ? 6.738 -1.817 -12.353 1.00 98.38 94 PHE A N 1
ATOM 766 C CA . PHE A 1 94 ? 5.472 -1.365 -12.919 1.00 98.38 94 PHE A CA 1
ATOM 767 C C . PHE A 1 94 ? 5.680 0.034 -13.475 1.00 98.38 94 PHE A C 1
ATOM 769 O O . PHE A 1 94 ? 5.963 0.960 -12.708 1.00 98.38 94 PHE A O 1
ATOM 776 N N . LEU A 1 95 ? 5.543 0.203 -14.786 1.00 97.94 95 LEU A N 1
ATOM 777 C CA . LEU A 1 95 ? 5.889 1.458 -15.434 1.00 97.94 95 LEU A CA 1
ATOM 778 C C . LEU A 1 95 ? 4.964 1.831 -16.589 1.00 97.94 95 LEU A C 1
ATOM 780 O O . LEU A 1 95 ? 4.073 1.081 -16.980 1.00 97.94 95 LEU A O 1
ATOM 784 N N . HIS A 1 96 ? 5.184 3.030 -17.108 1.00 97.31 96 HIS A N 1
ATOM 785 C CA . HIS A 1 96 ? 4.627 3.531 -18.348 1.00 97.31 96 HIS A CA 1
ATOM 786 C C . HIS A 1 96 ? 5.746 4.150 -19.181 1.00 97.31 96 HIS A C 1
ATOM 788 O O . HIS A 1 96 ? 6.389 5.090 -18.707 1.00 97.31 96 HIS A O 1
ATOM 794 N N . SER A 1 97 ? 5.949 3.633 -20.389 1.00 95.62 97 SER A N 1
ATOM 795 C CA . SER A 1 97 ? 6.809 4.236 -21.414 1.00 95.62 97 SER A CA 1
ATOM 796 C C . SER A 1 97 ? 5.962 5.115 -22.333 1.00 95.62 97 SER A C 1
ATOM 798 O O . SER A 1 97 ? 4.773 4.843 -22.469 1.00 95.62 97 SER A O 1
ATOM 800 N N . TYR A 1 98 ? 6.554 6.135 -22.953 1.00 94.38 98 TYR A N 1
ATOM 801 C CA . TYR A 1 98 ? 5.898 6.949 -23.990 1.00 94.38 98 TYR A CA 1
ATOM 802 C C . TYR A 1 98 ? 6.334 6.581 -25.416 1.00 94.38 98 TYR A C 1
ATOM 804 O O . TYR A 1 98 ? 5.990 7.265 -26.374 1.00 94.38 98 TYR A O 1
ATOM 812 N N . VAL A 1 99 ? 7.119 5.508 -25.551 1.00 93.81 99 VAL A N 1
ATOM 813 C CA . VAL A 1 99 ? 7.679 5.038 -26.820 1.00 93.81 99 VAL A CA 1
ATOM 814 C C . VAL A 1 99 ? 7.795 3.512 -26.833 1.00 93.81 99 VAL A C 1
ATOM 816 O O . VAL A 1 99 ? 7.993 2.884 -25.785 1.00 93.81 99 VAL A O 1
ATOM 819 N N . GLU A 1 100 ? 7.703 2.913 -28.022 1.00 93.06 100 GLU A N 1
ATOM 820 C CA . GLU A 1 100 ? 8.078 1.513 -28.235 1.00 93.06 100 GLU A CA 1
ATOM 821 C C . GLU A 1 100 ? 9.603 1.351 -28.196 1.00 93.06 100 GLU A C 1
ATOM 823 O O . GLU A 1 100 ? 10.348 2.148 -28.761 1.00 93.06 100 GLU A O 1
ATOM 828 N N . GLY A 1 101 ? 10.080 0.287 -27.553 1.00 89.94 101 GLY A N 1
ATOM 829 C CA . GLY A 1 101 ? 11.510 -0.026 -27.503 1.00 89.94 101 GLY A CA 1
ATOM 830 C C . GLY A 1 101 ? 12.245 0.509 -26.273 1.00 89.94 101 GLY A C 1
ATOM 831 O O . GLY A 1 101 ? 13.459 0.344 -26.191 1.00 89.94 101 GLY A O 1
ATOM 832 N N . ALA A 1 102 ? 11.532 1.079 -25.298 1.00 93.62 102 ALA A N 1
ATOM 833 C CA . ALA A 1 102 ? 12.078 1.307 -23.959 1.00 93.62 102 ALA A CA 1
ATOM 834 C C . ALA A 1 102 ? 12.618 -0.001 -23.348 1.00 93.62 102 ALA A C 1
ATOM 836 O O . ALA A 1 102 ? 12.107 -1.081 -23.636 1.00 93.62 102 ALA A O 1
ATOM 837 N N . SER A 1 103 ? 13.624 0.063 -22.480 1.00 94.75 103 SER A N 1
ATOM 838 C CA . SER A 1 103 ? 14.211 -1.137 -21.866 1.00 94.75 103 SER A CA 1
ATOM 839 C C . SER A 1 103 ? 14.712 -0.879 -20.449 1.00 94.75 103 SER A C 1
ATOM 841 O O . SER A 1 103 ? 14.977 0.261 -20.067 1.00 94.75 103 SER A O 1
ATOM 843 N N . LEU A 1 104 ? 14.826 -1.939 -19.643 1.00 95.56 104 LEU A N 1
ATOM 844 C CA . LEU A 1 104 ? 15.421 -1.875 -18.306 1.00 95.56 104 LEU A CA 1
ATOM 845 C C . LEU A 1 104 ? 16.560 -2.884 -18.171 1.00 95.56 104 LEU A C 1
ATOM 847 O O . LEU A 1 104 ? 16.339 -4.091 -18.286 1.00 95.56 104 LEU A O 1
ATOM 851 N N . ALA A 1 105 ? 17.741 -2.397 -17.796 1.00 95.19 105 ALA A N 1
ATOM 852 C CA . ALA A 1 105 ? 18.895 -3.240 -17.506 1.00 95.19 105 ALA A CA 1
ATOM 853 C C . ALA A 1 105 ? 19.043 -3.467 -15.995 1.00 95.19 105 ALA A C 1
ATOM 855 O O . ALA A 1 105 ? 19.261 -2.527 -15.225 1.00 95.19 105 ALA A O 1
ATOM 856 N N . PHE A 1 106 ? 18.968 -4.728 -15.584 1.00 95.81 106 PHE A N 1
ATOM 857 C CA . PHE A 1 106 ? 19.133 -5.209 -14.219 1.00 95.81 106 PHE A CA 1
ATOM 858 C C . PHE A 1 106 ? 20.547 -5.758 -14.013 1.00 95.81 106 PHE A C 1
ATOM 860 O O . PHE A 1 106 ? 21.040 -6.584 -14.779 1.00 95.81 106 PHE A O 1
ATOM 867 N N . ARG A 1 107 ? 21.192 -5.349 -12.925 1.00 95.12 107 ARG A N 1
ATOM 868 C CA . ARG A 1 107 ? 22.415 -5.978 -12.426 1.00 95.12 107 ARG A CA 1
ATOM 869 C C . ARG A 1 107 ? 22.195 -6.387 -10.980 1.00 95.12 107 ARG A C 1
ATOM 871 O O . ARG A 1 107 ? 22.027 -5.517 -10.131 1.00 95.12 107 ARG A O 1
ATOM 878 N N . ALA A 1 108 ? 22.152 -7.684 -10.722 1.00 93.88 108 ALA A N 1
ATOM 879 C CA . ALA A 1 108 ? 21.909 -8.266 -9.410 1.00 93.88 108 ALA A CA 1
ATOM 880 C C . ALA A 1 108 ? 23.170 -8.989 -8.951 1.00 93.88 108 ALA A C 1
ATOM 882 O O . ALA A 1 108 ? 23.555 -9.980 -9.560 1.00 93.88 108 ALA A O 1
ATOM 883 N N . ASN A 1 109 ? 23.816 -8.498 -7.894 1.00 92.88 109 ASN A N 1
ATOM 884 C CA . ASN A 1 109 ? 25.166 -8.931 -7.526 1.00 92.88 109 ASN A CA 1
ATOM 885 C C . ASN A 1 109 ? 26.110 -8.840 -8.755 1.00 92.88 109 ASN A C 1
ATOM 887 O O . ASN A 1 109 ? 26.226 -7.782 -9.388 1.00 92.88 109 ASN A O 1
ATOM 891 N N . ASP A 1 110 ? 26.729 -9.961 -9.127 1.00 87.31 110 ASP A N 1
ATOM 892 C CA . ASP A 1 110 ? 27.581 -10.093 -10.310 1.00 87.31 110 ASP A CA 1
ATOM 893 C C . ASP A 1 110 ? 26.807 -10.490 -11.586 1.00 87.31 110 ASP A C 1
ATOM 895 O O . ASP A 1 110 ? 27.367 -10.424 -12.682 1.00 87.31 110 ASP A O 1
ATOM 899 N N . ASP A 1 111 ? 25.518 -10.836 -11.474 1.00 82.75 111 ASP A N 1
ATOM 900 C CA . ASP A 1 111 ? 24.666 -11.191 -12.610 1.00 82.75 111 ASP A CA 1
ATOM 901 C C . ASP A 1 111 ? 24.160 -9.947 -13.345 1.00 82.75 111 ASP A C 1
ATOM 903 O O . ASP A 1 111 ? 23.754 -8.948 -12.742 1.00 82.75 111 ASP A O 1
ATOM 907 N N . PHE A 1 112 ? 24.099 -10.037 -14.674 1.00 84.50 112 PHE A N 1
ATOM 908 C CA . PHE A 1 112 ? 23.545 -9.001 -15.542 1.00 84.50 112 PHE A CA 1
ATOM 909 C C . PHE A 1 112 ? 22.432 -9.562 -16.431 1.00 84.50 112 PHE A C 1
ATOM 911 O O . PHE A 1 112 ? 22.574 -10.632 -17.021 1.00 84.50 112 PHE A O 1
ATOM 918 N N . SER A 1 113 ? 21.337 -8.813 -16.561 1.00 83.06 113 SER A N 1
ATOM 919 C CA . SER A 1 113 ? 20.214 -9.123 -17.446 1.00 83.06 113 SER A CA 1
ATOM 920 C C . SER A 1 113 ? 19.551 -7.838 -17.932 1.00 83.06 113 SER A C 1
ATOM 922 O O . SER A 1 113 ? 19.456 -6.869 -17.194 1.00 83.06 113 SER A O 1
ATOM 924 N N . ASP A 1 114 ? 19.000 -7.841 -19.140 1.00 82.25 114 ASP A N 1
ATOM 925 C CA . ASP A 1 114 ? 18.123 -6.774 -19.646 1.00 82.25 114 ASP A CA 1
ATOM 926 C C . ASP A 1 114 ? 16.739 -7.366 -19.953 1.00 82.25 114 ASP A C 1
ATOM 928 O O . ASP A 1 114 ? 16.568 -8.586 -20.055 1.00 82.25 114 ASP A O 1
ATOM 932 N N . THR A 1 115 ? 15.740 -6.505 -20.089 1.00 76.94 115 THR A N 1
ATOM 933 C CA . THR A 1 115 ? 14.492 -6.813 -20.779 1.00 76.94 115 THR A CA 1
ATOM 934 C C . THR A 1 115 ? 14.775 -7.426 -22.157 1.00 76.94 115 THR A C 1
ATOM 936 O O . THR A 1 115 ? 15.276 -6.781 -23.072 1.00 76.94 115 THR A O 1
ATOM 939 N N . LEU A 1 116 ? 14.445 -8.714 -22.311 1.00 65.62 116 LEU A N 1
ATOM 940 C CA . LEU A 1 116 ? 14.726 -9.502 -23.524 1.00 65.62 116 LEU A CA 1
ATOM 941 C C . LEU A 1 116 ? 14.024 -8.971 -24.786 1.00 65.62 116 LEU A C 1
ATOM 943 O O . LEU A 1 116 ? 14.420 -9.294 -25.904 1.00 65.62 116 LEU A O 1
ATOM 947 N N . ARG A 1 117 ? 12.943 -8.206 -24.611 1.00 77.12 117 ARG A N 1
ATOM 948 C CA . ARG A 1 117 ? 12.218 -7.490 -25.662 1.00 77.12 117 ARG A CA 1
ATOM 949 C C . ARG A 1 117 ? 11.967 -6.076 -25.162 1.00 77.12 117 ARG A C 1
ATOM 951 O O . ARG A 1 117 ? 11.627 -5.914 -23.990 1.00 77.12 117 ARG A O 1
ATOM 958 N N . GLY A 1 118 ? 12.098 -5.100 -26.057 1.00 86.00 118 GLY A N 1
ATOM 959 C CA . GLY A 1 118 ? 11.716 -3.723 -25.767 1.00 86.00 118 GLY A CA 1
ATOM 960 C C . GLY A 1 118 ? 10.281 -3.651 -25.244 1.00 86.00 118 GLY A C 1
ATOM 961 O O . GLY A 1 118 ? 9.400 -4.404 -25.669 1.00 86.00 118 GLY A O 1
ATOM 962 N N . LEU A 1 119 ? 10.073 -2.767 -24.282 1.00 93.25 119 LEU A N 1
ATOM 963 C CA . LEU A 1 119 ? 8.793 -2.468 -23.674 1.00 93.25 119 LEU A CA 1
ATOM 964 C C . LEU A 1 119 ? 7.933 -1.661 -24.661 1.00 93.25 119 LEU A C 1
ATOM 966 O O . LEU A 1 119 ? 8.469 -0.843 -25.417 1.00 93.25 119 LEU A O 1
ATOM 970 N N . PRO A 1 120 ? 6.611 -1.893 -24.680 1.00 93.94 120 PRO A N 1
ATOM 971 C CA . PRO A 1 120 ? 5.701 -1.140 -25.534 1.00 93.94 120 PRO A CA 1
ATOM 972 C C . PRO A 1 120 ? 5.503 0.289 -25.011 1.00 93.94 120 PRO A C 1
ATOM 974 O O . PRO A 1 120 ? 5.752 0.564 -23.833 1.00 93.94 120 PRO A O 1
ATOM 977 N N . ASP A 1 121 ? 4.969 1.162 -25.868 1.00 95.88 121 ASP A N 1
ATOM 978 C CA . ASP A 1 121 ? 4.313 2.392 -25.418 1.00 95.88 121 ASP A CA 1
ATOM 979 C C . ASP A 1 121 ? 3.130 2.039 -24.496 1.00 95.88 121 ASP A C 1
ATOM 981 O O . ASP A 1 121 ? 2.401 1.062 -24.705 1.00 95.88 121 ASP A O 1
ATOM 985 N N . GLY A 1 122 ? 2.949 2.824 -23.440 1.00 96.50 122 GLY A N 1
ATOM 986 C CA . GLY A 1 122 ? 1.912 2.621 -22.451 1.00 96.50 122 GLY A CA 1
ATOM 987 C C . GLY A 1 122 ? 2.372 1.872 -21.200 1.00 96.50 122 GLY A C 1
ATOM 988 O O . GLY A 1 122 ? 3.555 1.779 -20.870 1.00 96.50 122 GLY A O 1
ATOM 989 N N . PHE A 1 123 ? 1.390 1.378 -20.437 1.00 97.38 123 PHE A N 1
ATOM 990 C CA . PHE A 1 123 ? 1.646 0.625 -19.207 1.00 97.38 123 PHE A CA 1
ATOM 991 C C . PHE A 1 123 ? 2.279 -0.735 -19.518 1.00 97.38 123 PHE A C 1
ATOM 993 O O . PHE A 1 123 ? 1.771 -1.484 -20.350 1.00 97.38 123 PHE A O 1
ATOM 1000 N N . SER A 1 124 ? 3.332 -1.085 -18.787 1.00 96.69 124 SER A N 1
ATOM 1001 C CA . SER A 1 124 ? 3.993 -2.384 -18.879 1.00 96.69 124 SER A CA 1
ATOM 1002 C C . SER A 1 124 ? 4.571 -2.817 -17.530 1.00 96.69 124 SER A C 1
ATOM 1004 O O . SER A 1 124 ? 4.701 -2.025 -16.590 1.00 96.69 124 SER A O 1
ATOM 1006 N N . VAL A 1 125 ? 4.894 -4.109 -17.427 1.00 97.00 125 VAL A N 1
ATOM 1007 C CA . VAL A 1 125 ? 5.595 -4.684 -16.278 1.00 97.00 125 VAL A CA 1
ATOM 1008 C C . VAL A 1 125 ? 6.858 -5.366 -16.781 1.00 97.00 125 VAL A C 1
ATOM 1010 O O . VAL A 1 125 ? 6.783 -6.356 -17.506 1.00 97.00 125 VAL A O 1
ATOM 1013 N N . ALA A 1 126 ? 8.015 -4.838 -16.392 1.00 96.06 126 ALA A N 1
ATOM 1014 C CA . ALA A 1 126 ? 9.291 -5.498 -16.625 1.00 96.06 126 ALA A CA 1
ATOM 1015 C C . ALA A 1 126 ? 9.571 -6.471 -15.475 1.00 96.06 126 ALA A C 1
ATOM 1017 O O . ALA A 1 126 ? 9.465 -6.096 -14.306 1.00 96.06 126 ALA A O 1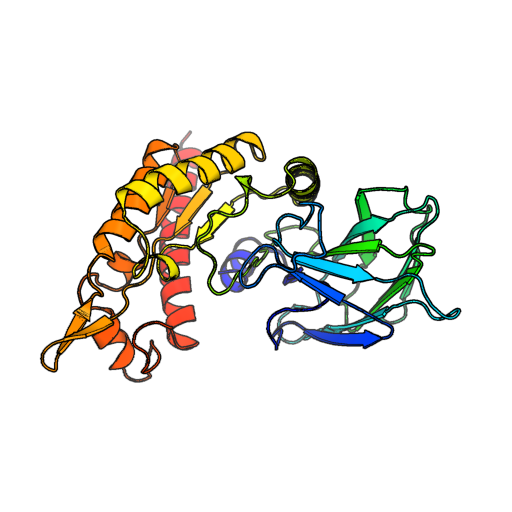
ATOM 1018 N N . GLU A 1 127 ? 9.926 -7.713 -15.798 1.00 94.25 127 GLU A N 1
ATOM 1019 C CA . GLU A 1 127 ? 10.219 -8.760 -14.820 1.00 94.25 127 GLU A CA 1
ATOM 1020 C C . GLU A 1 127 ? 11.658 -9.246 -14.963 1.00 94.25 127 GLU A C 1
ATOM 1022 O O . GLU A 1 127 ? 12.112 -9.567 -16.059 1.00 94.25 127 GLU A O 1
ATOM 1027 N N . PHE A 1 128 ? 12.338 -9.365 -13.828 1.00 93.25 128 PHE A N 1
ATOM 1028 C CA . PHE A 1 128 ? 13.641 -9.996 -13.716 1.00 93.25 128 PHE A CA 1
ATOM 1029 C C . PHE A 1 128 ? 13.603 -11.061 -12.617 1.00 93.25 128 PHE A C 1
ATOM 1031 O O . PHE A 1 128 ? 13.039 -10.846 -11.540 1.00 93.25 128 PHE A O 1
ATOM 1038 N N . ARG A 1 129 ? 14.186 -12.230 -12.895 1.00 92.19 129 ARG A N 1
ATOM 1039 C CA . ARG A 1 129 ? 14.282 -13.341 -11.946 1.00 92.19 129 ARG A CA 1
ATOM 1040 C C . ARG A 1 129 ? 15.731 -13.592 -11.579 1.00 92.19 129 ARG A C 1
ATOM 1042 O O . ARG A 1 129 ? 16.590 -13.638 -12.451 1.00 92.19 129 ARG A O 1
ATOM 1049 N N . HIS A 1 130 ? 15.962 -13.805 -10.293 1.00 87.44 130 HIS A N 1
ATOM 1050 C CA . HIS A 1 130 ? 17.272 -14.091 -9.726 1.00 87.44 130 HIS A CA 1
ATOM 1051 C C . HIS A 1 130 ? 17.141 -15.243 -8.726 1.00 87.44 130 HIS A C 1
ATOM 1053 O O . HIS A 1 130 ? 16.112 -15.375 -8.064 1.00 87.44 130 HIS A O 1
ATOM 1059 N N . PHE A 1 131 ? 18.145 -16.113 -8.639 1.00 86.69 131 PHE A N 1
ATOM 1060 C CA . PHE A 1 131 ? 18.039 -17.363 -7.873 1.00 86.69 131 PHE A CA 1
ATOM 1061 C C . PHE A 1 131 ? 18.932 -17.412 -6.632 1.00 86.69 131 PHE A C 1
ATOM 1063 O O . PHE A 1 131 ? 18.759 -18.313 -5.806 1.00 86.69 131 PHE A O 1
ATOM 1070 N N . GLU A 1 132 ? 19.823 -16.442 -6.454 1.00 88.69 132 GLU A N 1
ATOM 1071 C CA . GLU A 1 132 ? 20.683 -16.339 -5.277 1.00 88.69 132 GLU A CA 1
ATOM 1072 C C . GLU A 1 132 ? 20.144 -15.310 -4.272 1.00 88.69 132 GLU A C 1
ATOM 1074 O O . GLU A 1 132 ? 19.079 -14.713 -4.459 1.00 88.69 132 GLU A O 1
ATOM 1079 N N . GLU A 1 133 ? 20.825 -15.165 -3.133 1.00 89.56 133 GLU A N 1
ATOM 1080 C CA . GLU A 1 133 ? 20.517 -14.078 -2.206 1.00 89.56 133 GLU A CA 1
ATOM 1081 C C . GLU A 1 133 ? 20.983 -12.750 -2.810 1.00 89.56 133 GLU A C 1
ATOM 1083 O O . GLU A 1 133 ? 22.153 -12.563 -3.137 1.00 89.56 133 GLU A O 1
ATOM 1088 N N . LEU A 1 134 ? 20.053 -11.809 -2.933 1.00 91.75 134 LEU A N 1
ATOM 1089 C CA . LEU A 1 134 ? 20.309 -10.495 -3.492 1.00 91.75 134 LEU A CA 1
ATOM 1090 C C . LEU A 1 134 ? 20.987 -9.611 -2.440 1.00 91.75 134 LEU A C 1
ATOM 1092 O O . LEU A 1 134 ? 20.369 -9.235 -1.440 1.00 91.75 134 LEU A O 1
ATOM 1096 N N . LEU A 1 135 ? 22.256 -9.278 -2.663 1.00 93.81 135 LEU A N 1
ATOM 1097 C CA . LEU A 1 135 ? 23.037 -8.354 -1.837 1.00 93.81 135 LEU A CA 1
ATOM 1098 C C . LEU A 1 135 ? 22.883 -6.930 -2.357 1.00 93.81 135 LEU A C 1
ATOM 1100 O O . LEU A 1 135 ? 22.631 -5.993 -1.592 1.00 93.81 135 LEU A O 1
ATOM 1104 N N . GLU A 1 136 ? 22.993 -6.786 -3.673 1.00 95.56 136 GLU A N 1
ATOM 1105 C CA . GLU A 1 136 ? 22.841 -5.522 -4.366 1.00 95.56 136 GLU A CA 1
ATOM 1106 C C . GLU A 1 136 ? 22.067 -5.662 -5.671 1.00 95.56 136 GLU A C 1
ATOM 1108 O O . GLU A 1 136 ? 22.107 -6.692 -6.340 1.00 95.56 136 GLU A O 1
ATOM 1113 N N . LEU A 1 137 ? 21.357 -4.599 -6.028 1.00 96.62 137 LEU A N 1
ATOM 1114 C CA . LEU A 1 137 ? 20.620 -4.505 -7.277 1.00 96.62 137 LEU A CA 1
ATOM 1115 C C . LEU A 1 137 ? 20.807 -3.120 -7.870 1.00 96.62 137 LEU A C 1
ATOM 1117 O O . LEU A 1 137 ? 20.567 -2.120 -7.200 1.00 96.62 137 LEU A O 1
ATOM 1121 N N . ARG A 1 138 ? 21.155 -3.066 -9.148 1.00 97.06 138 ARG A N 1
ATOM 1122 C CA . ARG A 1 138 ? 21.090 -1.865 -9.971 1.00 97.06 138 ARG A CA 1
ATOM 1123 C C . ARG A 1 138 ? 20.030 -2.052 -11.045 1.00 97.06 138 ARG A C 1
ATOM 1125 O O . ARG A 1 138 ? 20.017 -3.082 -11.711 1.00 97.06 138 ARG A O 1
ATOM 1132 N N . ILE A 1 139 ? 19.180 -1.051 -11.228 1.00 97.19 139 ILE A N 1
ATOM 1133 C CA . ILE A 1 139 ? 18.208 -0.989 -12.320 1.00 97.19 139 ILE A CA 1
ATOM 1134 C C . ILE A 1 139 ? 18.494 0.291 -13.095 1.00 97.19 139 ILE A C 1
ATOM 1136 O O . ILE A 1 139 ? 18.386 1.374 -12.525 1.00 97.19 139 ILE A O 1
ATOM 1140 N N . ASN A 1 140 ? 18.879 0.171 -14.363 1.00 95.19 140 ASN A N 1
ATOM 1141 C CA . ASN A 1 140 ? 19.048 1.309 -15.265 1.00 95.19 140 ASN A CA 1
ATOM 1142 C C . ASN A 1 140 ? 17.831 1.402 -16.183 1.00 95.19 140 ASN A C 1
ATOM 1144 O O . ASN A 1 140 ? 17.358 0.382 -16.691 1.00 95.19 140 ASN A O 1
ATOM 1148 N N . PHE A 1 141 ? 17.341 2.618 -16.386 1.00 94.88 141 PHE A N 1
ATOM 1149 C CA . PHE A 1 141 ? 16.097 2.897 -17.086 1.00 94.88 141 PHE A CA 1
ATOM 1150 C C . PHE A 1 141 ? 16.396 3.557 -18.431 1.00 94.88 141 PHE A C 1
ATOM 1152 O O . PHE A 1 141 ? 16.680 4.751 -18.487 1.00 94.88 141 PHE A O 1
ATOM 1159 N N . ASN A 1 142 ? 16.307 2.789 -19.517 1.00 93.00 142 ASN A N 1
ATOM 1160 C CA . ASN A 1 142 ? 16.363 3.321 -20.873 1.00 93.00 142 ASN A CA 1
ATOM 1161 C C . ASN A 1 142 ? 14.946 3.713 -21.312 1.00 93.00 142 ASN A C 1
ATOM 1163 O O . ASN A 1 142 ? 14.179 2.894 -21.827 1.00 93.00 142 ASN A O 1
ATOM 1167 N N . LEU A 1 143 ? 14.589 4.968 -21.042 1.00 93.25 143 LEU A N 1
ATOM 1168 C CA . LEU A 1 143 ? 13.296 5.569 -21.368 1.00 93.25 143 LEU A CA 1
ATOM 1169 C C . LEU A 1 143 ? 13.533 6.777 -22.292 1.00 93.25 143 LEU A C 1
ATOM 1171 O O . LEU A 1 143 ? 13.621 7.898 -21.791 1.00 93.25 143 LEU A O 1
ATOM 1175 N N . PRO A 1 144 ? 13.662 6.578 -23.621 1.00 91.06 144 PRO A N 1
ATOM 1176 C CA . PRO A 1 144 ? 14.111 7.629 -24.543 1.00 91.06 144 PRO A CA 1
ATOM 1177 C C . PRO A 1 144 ? 13.232 8.883 -24.566 1.00 91.06 144 PRO A C 1
ATOM 1179 O O . PRO A 1 144 ? 13.741 9.980 -24.750 1.00 91.06 144 PRO A O 1
ATOM 1182 N N . GLU A 1 145 ? 11.925 8.739 -24.341 1.00 93.25 145 GLU A N 1
ATOM 1183 C CA . GLU A 1 145 ? 10.978 9.862 -24.230 1.00 93.25 145 GLU A CA 1
ATOM 1184 C C . GLU A 1 145 ? 10.526 10.106 -22.778 1.00 93.25 145 GLU A C 1
ATOM 1186 O O . GLU A 1 145 ? 9.494 10.723 -22.515 1.00 93.25 145 GLU A O 1
ATOM 1191 N N . GLY A 1 146 ? 11.292 9.593 -21.814 1.00 93.31 146 GLY A N 1
ATOM 1192 C CA . GLY A 1 146 ? 10.910 9.555 -20.412 1.00 93.31 146 GLY A CA 1
ATOM 1193 C C . GLY A 1 146 ? 9.818 8.522 -20.120 1.00 93.31 146 GLY A C 1
ATOM 1194 O O . GLY A 1 146 ? 9.404 7.718 -20.959 1.00 93.31 146 GLY A O 1
ATOM 1195 N N . GLY A 1 147 ? 9.351 8.512 -18.876 1.00 95.44 147 GLY A N 1
ATOM 1196 C CA . GLY A 1 147 ? 8.330 7.572 -18.435 1.00 95.44 147 GLY A CA 1
ATOM 1197 C C . GLY A 1 147 ? 7.918 7.760 -16.984 1.00 95.44 147 GLY A C 1
ATOM 1198 O O . GLY A 1 147 ? 8.330 8.694 -16.296 1.00 95.44 147 GLY A O 1
ATOM 1199 N N . ARG A 1 148 ? 7.058 6.860 -16.507 1.00 96.81 148 ARG A N 1
ATOM 1200 C CA . ARG A 1 148 ? 6.549 6.866 -15.127 1.00 96.81 148 ARG A CA 1
ATOM 1201 C C . ARG A 1 148 ? 6.751 5.509 -14.493 1.00 96.81 148 ARG A C 1
ATOM 1203 O O . ARG A 1 148 ? 6.331 4.512 -15.063 1.00 96.81 148 ARG A O 1
ATOM 1210 N N . ILE A 1 149 ? 7.309 5.472 -13.292 1.00 98.06 149 ILE A N 1
ATOM 1211 C CA . ILE A 1 149 ? 7.454 4.262 -12.488 1.00 98.06 149 ILE A CA 1
ATOM 1212 C C . ILE A 1 149 ? 6.414 4.300 -11.369 1.00 98.06 149 ILE A C 1
ATOM 1214 O O . ILE A 1 149 ? 6.463 5.155 -10.482 1.00 98.06 149 ILE A O 1
ATOM 1218 N N . TYR A 1 150 ? 5.454 3.379 -11.422 1.00 97.88 150 TYR A N 1
ATOM 1219 C CA . TYR A 1 150 ? 4.367 3.257 -10.446 1.00 97.88 150 TYR A CA 1
ATOM 1220 C C . TYR A 1 150 ? 4.773 2.479 -9.195 1.00 97.88 150 TYR A C 1
ATOM 1222 O O . TYR A 1 150 ? 4.162 2.648 -8.144 1.00 97.88 150 TYR A O 1
ATOM 1230 N N . GLY A 1 151 ? 5.792 1.629 -9.303 1.00 97.25 151 GLY A N 1
ATOM 1231 C CA . GLY A 1 151 ? 6.343 0.885 -8.180 1.00 97.25 151 GLY A CA 1
ATOM 1232 C C . GLY A 1 151 ? 7.291 -0.219 -8.627 1.00 97.25 151 GLY A C 1
ATOM 1233 O O . GLY A 1 151 ? 7.331 -0.597 -9.798 1.00 97.25 151 GLY A O 1
ATOM 1234 N N . ILE A 1 152 ? 8.058 -0.727 -7.672 1.00 97.69 152 ILE A N 1
ATOM 1235 C CA . ILE A 1 152 ? 8.987 -1.841 -7.839 1.00 97.69 152 ILE A CA 1
ATOM 1236 C C . ILE A 1 152 ? 8.623 -2.871 -6.785 1.00 97.69 152 ILE A C 1
ATOM 1238 O O . ILE A 1 152 ? 8.472 -2.524 -5.620 1.00 97.69 152 ILE A O 1
ATOM 1242 N N . SER A 1 153 ? 8.446 -4.123 -7.176 1.00 96.56 153 SER A N 1
ATOM 1243 C CA . SER A 1 153 ? 8.114 -5.197 -6.252 1.00 96.56 153 SER A CA 1
ATOM 1244 C C . SER A 1 153 ? 9.286 -6.151 -6.090 1.00 96.56 153 SER A C 1
ATOM 1246 O O . SER A 1 153 ? 9.865 -6.600 -7.081 1.00 96.56 153 SER A O 1
ATOM 1248 N N . PHE A 1 154 ? 9.622 -6.445 -4.835 1.00 95.50 154 PHE A N 1
ATOM 1249 C CA . PHE A 1 154 ? 10.664 -7.389 -4.437 1.00 95.50 154 PHE A CA 1
ATOM 1250 C C . PHE A 1 154 ? 10.020 -8.617 -3.797 1.00 95.50 154 PHE A C 1
ATOM 1252 O O . PHE A 1 154 ? 9.614 -8.572 -2.629 1.00 95.50 154 PHE A O 1
ATOM 1259 N N . GLU A 1 155 ? 9.929 -9.702 -4.560 1.00 94.12 155 GLU A N 1
ATOM 1260 C CA . GLU A 1 155 ? 9.083 -10.857 -4.259 1.00 94.12 155 GLU A CA 1
ATOM 1261 C C . GLU A 1 155 ? 9.878 -12.150 -4.131 1.00 94.12 155 GLU A C 1
ATOM 1263 O O . GLU A 1 155 ? 10.955 -12.318 -4.703 1.00 94.12 155 GLU A O 1
ATOM 1268 N N . SER A 1 156 ? 9.301 -13.097 -3.403 1.00 90.94 156 SER A N 1
ATOM 1269 C CA . SER A 1 156 ? 9.747 -14.484 -3.349 1.00 90.94 156 SER A CA 1
ATOM 1270 C C . SER A 1 156 ? 9.032 -15.346 -4.387 1.00 90.94 156 SER A C 1
ATOM 1272 O O . SER A 1 156 ? 8.039 -14.934 -4.975 1.00 90.94 156 SER A O 1
ATOM 1274 N N . GLU A 1 157 ? 9.526 -16.564 -4.606 1.00 87.75 157 GLU A N 1
ATOM 1275 C CA . GLU A 1 157 ? 8.929 -17.508 -5.564 1.00 87.75 157 GLU A CA 1
ATOM 1276 C C . GLU A 1 157 ? 7.569 -18.059 -5.098 1.00 87.75 157 GLU A C 1
ATOM 1278 O O . GLU A 1 157 ? 6.712 -18.386 -5.911 1.00 87.75 157 GLU A O 1
ATOM 1283 N N . GLY A 1 158 ? 7.352 -18.116 -3.783 1.00 90.44 158 GLY A N 1
ATOM 1284 C CA . GLY A 1 158 ? 6.087 -18.524 -3.179 1.00 90.44 158 GLY A CA 1
ATOM 1285 C C . GLY A 1 158 ? 5.944 -18.011 -1.750 1.00 90.44 158 GLY A C 1
ATOM 1286 O O . GLY A 1 158 ? 6.802 -17.267 -1.264 1.00 90.44 158 GLY A O 1
ATOM 1287 N N . GLY A 1 159 ? 4.865 -18.412 -1.080 1.00 92.75 159 GLY A N 1
ATOM 1288 C CA . GLY A 1 159 ? 4.483 -17.909 0.243 1.00 92.75 159 GLY A CA 1
ATOM 1289 C C . GLY A 1 159 ? 3.783 -16.549 0.178 1.00 92.75 159 GLY A C 1
ATOM 1290 O O . GLY A 1 159 ? 3.295 -16.158 -0.876 1.00 92.75 159 GLY A O 1
ATOM 1291 N N . VAL A 1 160 ? 3.724 -15.833 1.302 1.00 93.50 160 VAL A N 1
ATOM 1292 C CA . VAL A 1 160 ? 2.982 -14.568 1.413 1.00 93.50 160 VAL A CA 1
ATOM 1293 C C . VAL A 1 160 ? 3.874 -13.358 1.125 1.00 93.50 160 VAL A C 1
ATOM 1295 O O . VAL A 1 160 ? 4.893 -13.138 1.785 1.00 93.50 160 VAL A O 1
ATOM 1298 N N . GLN A 1 161 ? 3.436 -12.510 0.196 1.00 92.88 161 GLN A N 1
ATOM 1299 C CA . GLN A 1 161 ? 3.982 -11.172 -0.030 1.00 92.88 161 GLN A CA 1
ATOM 1300 C C . GLN A 1 161 ? 3.080 -10.137 0.647 1.00 92.88 161 GLN A C 1
ATOM 1302 O O . GLN A 1 161 ? 1.862 -10.292 0.704 1.00 92.88 161 GLN A O 1
ATOM 1307 N N . VAL A 1 162 ? 3.689 -9.093 1.216 1.00 94.25 162 VAL A N 1
ATOM 1308 C CA . VAL A 1 162 ? 2.950 -8.022 1.900 1.00 94.25 162 VAL A CA 1
ATOM 1309 C C . VAL A 1 162 ? 3.435 -6.669 1.412 1.00 94.25 162 VAL A C 1
ATOM 1311 O O . VAL A 1 162 ? 4.487 -6.177 1.848 1.00 94.25 162 VAL A O 1
ATOM 1314 N N . ASP A 1 163 ? 2.608 -6.065 0.571 1.00 94.88 163 ASP A N 1
ATOM 1315 C CA . ASP A 1 163 ? 2.790 -4.732 0.013 1.00 94.88 163 ASP A CA 1
ATOM 1316 C C . ASP A 1 163 ? 2.301 -3.686 1.015 1.00 94.88 163 ASP A C 1
ATOM 1318 O O . ASP A 1 163 ? 1.148 -3.704 1.444 1.00 94.88 163 ASP A O 1
ATOM 1322 N N . ASN A 1 164 ? 3.185 -2.774 1.426 1.00 92.25 164 ASN A N 1
ATOM 1323 C CA . ASN A 1 164 ? 2.821 -1.710 2.361 1.00 92.25 164 ASN A CA 1
ATOM 1324 C C . ASN A 1 164 ? 2.645 -0.383 1.618 1.00 92.25 164 ASN A C 1
ATOM 1326 O O . ASN A 1 164 ? 3.615 0.339 1.381 1.00 92.25 164 ASN A O 1
ATOM 1330 N N . ILE A 1 165 ? 1.400 -0.056 1.275 1.00 93.38 165 ILE A N 1
ATOM 1331 C CA . ILE A 1 165 ? 1.052 1.155 0.527 1.00 93.38 165 ILE A CA 1
ATOM 1332 C C . ILE A 1 165 ? 0.639 2.262 1.504 1.00 93.38 165 ILE A C 1
ATOM 1334 O O . ILE A 1 165 ? -0.536 2.471 1.801 1.00 93.38 165 ILE A O 1
ATOM 1338 N N . ALA A 1 166 ? 1.631 2.977 2.033 1.00 88.69 166 ALA A N 1
ATOM 1339 C CA . ALA A 1 166 ? 1.403 4.041 3.006 1.00 88.69 166 ALA A CA 1
ATOM 1340 C C . ALA A 1 166 ? 1.093 5.392 2.334 1.00 88.69 166 ALA A C 1
ATOM 1342 O O . ALA A 1 166 ? 1.887 5.902 1.543 1.00 88.69 166 ALA A O 1
ATOM 1343 N N . MET A 1 167 ? -0.022 6.013 2.731 1.00 91.31 167 MET A N 1
ATOM 1344 C CA . MET A 1 167 ? -0.443 7.352 2.295 1.00 91.31 167 MET A CA 1
ATOM 1345 C C . MET A 1 167 ? -0.636 8.257 3.521 1.00 91.31 167 MET A C 1
ATOM 1347 O O . MET A 1 167 ? -1.750 8.384 4.035 1.00 91.31 167 MET A O 1
ATOM 1351 N N . ARG A 1 168 ? 0.442 8.862 4.048 1.00 84.94 168 ARG A N 1
ATOM 1352 C CA . ARG A 1 168 ? 0.339 9.730 5.242 1.00 84.94 168 ARG A CA 1
ATOM 1353 C C . ARG A 1 168 ? -0.627 10.887 4.992 1.00 84.94 168 ARG A C 1
ATOM 1355 O O . ARG A 1 168 ? -0.603 11.503 3.930 1.00 84.94 168 ARG A O 1
ATOM 1362 N N . GLY A 1 169 ? -1.476 11.166 5.981 1.00 85.81 169 GLY A N 1
ATOM 1363 C CA . GLY A 1 169 ? -2.544 12.164 5.872 1.00 85.81 169 GLY A CA 1
AT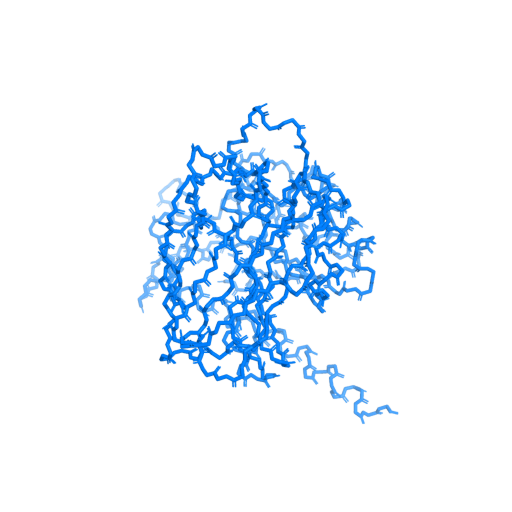OM 1364 C C . GLY A 1 169 ? -3.704 11.751 4.955 1.00 85.81 169 GLY A C 1
ATOM 1365 O O . GLY A 1 169 ? -4.629 12.530 4.749 1.00 85.81 169 GLY A O 1
ATOM 1366 N N . GLY A 1 170 ? -3.678 10.543 4.383 1.00 91.06 170 GLY A N 1
ATOM 1367 C CA . GLY A 1 170 ? -4.714 10.058 3.480 1.00 91.06 170 GLY A CA 1
ATOM 1368 C C . GLY A 1 170 ? -6.041 9.800 4.195 1.00 91.06 170 GLY A C 1
ATOM 1369 O O . GLY A 1 170 ? -6.077 9.258 5.300 1.00 91.06 170 GLY A O 1
ATOM 1370 N N . SER A 1 171 ? -7.141 10.147 3.526 1.00 93.81 171 SER A N 1
ATOM 1371 C CA . SER A 1 171 ? -8.514 9.844 3.958 1.00 93.81 171 SER A CA 1
ATOM 1372 C C . SER A 1 171 ? -9.029 8.493 3.449 1.00 93.81 171 SER A C 1
ATOM 1374 O O . SER A 1 171 ? -10.122 8.072 3.822 1.00 93.81 171 SER A O 1
ATOM 1376 N N . GLY A 1 172 ? -8.284 7.834 2.557 1.00 95.25 172 GLY A N 1
ATOM 1377 C CA . GLY A 1 172 ? -8.709 6.608 1.877 1.00 95.25 172 GLY A CA 1
ATOM 1378 C C . GLY A 1 172 ? -9.733 6.828 0.761 1.00 95.25 172 GLY A C 1
ATOM 1379 O O . GLY A 1 172 ? -10.220 5.863 0.194 1.00 95.25 172 GLY A O 1
ATOM 1380 N N . LEU A 1 173 ? -10.057 8.079 0.409 1.00 96.50 173 LEU A N 1
ATOM 1381 C CA . LEU A 1 173 ? -11.100 8.417 -0.575 1.00 96.50 173 LEU A CA 1
ATOM 1382 C C . LEU A 1 173 ? -10.572 8.688 -1.995 1.00 96.50 173 LEU A C 1
ATOM 1384 O O . LEU A 1 173 ? -11.255 9.320 -2.805 1.00 96.50 173 LEU A O 1
ATOM 1388 N N . ILE A 1 174 ? -9.343 8.265 -2.297 1.00 95.81 174 ILE A N 1
ATOM 1389 C CA . ILE A 1 174 ? -8.668 8.642 -3.545 1.00 95.81 174 ILE A CA 1
ATOM 1390 C C . ILE A 1 174 ? -8.862 7.644 -4.692 1.00 95.81 174 ILE A C 1
ATOM 1392 O O . ILE A 1 174 ? -8.792 8.054 -5.849 1.00 95.81 174 ILE A O 1
ATOM 1396 N N . PHE A 1 175 ? -9.129 6.366 -4.410 1.00 97.56 175 PHE A N 1
ATOM 1397 C CA . PHE A 1 175 ? -9.058 5.285 -5.404 1.00 97.56 175 PHE A CA 1
ATOM 1398 C C . PHE A 1 175 ? -10.051 5.471 -6.553 1.00 97.56 175 PHE A C 1
ATOM 1400 O O . PHE A 1 175 ? -9.666 5.424 -7.721 1.00 97.56 175 PHE A O 1
ATOM 1407 N N . THR A 1 176 ? -11.303 5.826 -6.239 1.00 97.62 176 THR A N 1
ATOM 1408 C CA . THR A 1 176 ? -12.332 6.128 -7.256 1.00 97.62 176 THR A CA 1
ATOM 1409 C C . THR A 1 176 ? -12.024 7.370 -8.094 1.00 97.62 176 THR A C 1
ATOM 1411 O O . THR A 1 176 ? -12.677 7.609 -9.105 1.00 97.62 176 THR A O 1
ATOM 1414 N N . SER A 1 177 ? -11.095 8.209 -7.635 1.00 95.81 177 SER A N 1
ATOM 1415 C CA . SER A 1 177 ? -10.730 9.464 -8.290 1.00 95.81 177 SER A CA 1
ATOM 1416 C C . SER A 1 177 ? -9.502 9.323 -9.186 1.00 95.81 177 SER A C 1
ATOM 1418 O O . SER A 1 177 ? -9.251 10.231 -9.976 1.00 95.81 177 SER A O 1
ATOM 1420 N N . MET A 1 178 ? -8.743 8.234 -9.060 1.00 97.12 178 MET A N 1
ATOM 1421 C CA . MET A 1 178 ? -7.580 7.918 -9.890 1.00 97.12 178 MET A CA 1
ATOM 1422 C C . MET A 1 178 ? -7.982 7.094 -11.123 1.00 97.12 178 MET A C 1
ATOM 1424 O O . MET A 1 178 ? -9.116 6.633 -11.240 1.00 97.12 178 MET A O 1
ATOM 1428 N N . SER A 1 179 ? -7.056 6.923 -12.070 1.00 97.50 179 SER A N 1
ATOM 1429 C CA . SER A 1 179 ? -7.258 6.087 -13.260 1.00 97.50 179 SER A CA 1
ATOM 1430 C C . SER A 1 179 ? -7.605 4.659 -12.846 1.00 97.50 179 SER A C 1
ATOM 1432 O O . SER A 1 179 ? -6.796 3.980 -12.211 1.00 97.50 179 SER A O 1
ATOM 1434 N N . ARG A 1 180 ? -8.808 4.204 -13.208 1.00 97.75 180 ARG A N 1
ATOM 1435 C CA . ARG A 1 180 ? -9.255 2.829 -12.969 1.00 97.75 180 ARG A CA 1
ATOM 1436 C C . ARG A 1 180 ? -8.369 1.830 -13.713 1.00 97.75 180 ARG A C 1
ATOM 1438 O O . ARG A 1 180 ? -7.818 0.953 -13.067 1.00 97.75 180 ARG A O 1
ATOM 1445 N N . GLY A 1 181 ? -8.139 2.034 -15.013 1.00 97.31 181 GLY A N 1
ATOM 1446 C CA . GLY A 1 181 ? -7.386 1.082 -15.839 1.00 97.31 181 GLY A CA 1
ATOM 1447 C C . GLY A 1 181 ? -5.947 0.857 -15.367 1.00 97.31 181 GLY A C 1
ATOM 1448 O O . GLY A 1 181 ? -5.466 -0.267 -15.378 1.00 97.31 181 GLY A O 1
ATOM 1449 N N . THR A 1 182 ? -5.261 1.894 -14.871 1.00 97.19 182 THR A N 1
ATOM 1450 C CA . THR A 1 182 ? -3.906 1.724 -14.309 1.00 97.19 182 THR A CA 1
ATOM 1451 C C . THR A 1 182 ? -3.931 0.976 -12.974 1.00 97.19 182 THR A C 1
ATOM 1453 O O . THR A 1 182 ? -3.028 0.193 -12.699 1.00 97.19 182 THR A O 1
ATOM 1456 N N . GLN A 1 183 ? -4.945 1.211 -12.134 1.00 98.19 183 GLN A N 1
ATOM 1457 C CA . GLN A 1 183 ? -5.100 0.479 -10.874 1.00 98.19 183 GLN A CA 1
ATOM 1458 C C . GLN A 1 183 ? -5.456 -0.989 -11.127 1.00 98.19 183 GLN A C 1
ATOM 1460 O O . GLN A 1 183 ? -4.817 -1.849 -10.536 1.00 98.19 183 GLN A O 1
ATOM 1465 N N . GLU A 1 184 ? -6.405 -1.267 -12.026 1.00 97.88 184 GLU A N 1
ATOM 1466 C CA . GLU A 1 184 ? -6.782 -2.623 -12.459 1.00 97.88 184 GLU A CA 1
ATOM 1467 C C . GLU A 1 184 ? -5.567 -3.365 -13.023 1.00 97.88 184 GLU A C 1
ATOM 1469 O O . GLU A 1 184 ? -5.197 -4.399 -12.485 1.00 97.88 184 GLU A O 1
ATOM 1474 N N . ALA A 1 185 ? -4.840 -2.780 -13.980 1.00 97.38 185 ALA A N 1
ATOM 1475 C CA . ALA A 1 185 ? -3.663 -3.425 -14.564 1.00 97.38 185 ALA A CA 1
ATOM 1476 C C . ALA A 1 185 ? -2.568 -3.751 -13.528 1.00 97.38 185 ALA A C 1
ATOM 1478 O O . ALA A 1 185 ? -1.915 -4.794 -13.612 1.00 97.38 185 ALA A O 1
ATOM 1479 N N . MET A 1 186 ? -2.357 -2.880 -12.532 1.00 98.06 186 MET A N 1
ATOM 1480 C CA . MET A 1 186 ? -1.444 -3.178 -11.425 1.00 98.06 186 MET A CA 1
ATOM 1481 C C . MET A 1 186 ? -1.986 -4.278 -10.513 1.00 98.06 186 MET A C 1
ATOM 1483 O O . MET A 1 186 ? -1.228 -5.171 -10.150 1.00 98.06 186 MET A O 1
ATOM 1487 N N . LEU A 1 187 ? -3.263 -4.221 -10.134 1.00 97.69 187 LEU A N 1
ATOM 1488 C CA . LEU A 1 187 ? -3.893 -5.194 -9.242 1.00 97.69 187 LEU A CA 1
ATOM 1489 C C . LEU A 1 187 ? -3.976 -6.585 -9.877 1.00 97.69 187 LEU A C 1
ATOM 1491 O O . LEU A 1 187 ? -3.701 -7.557 -9.184 1.00 97.69 187 LEU A O 1
ATOM 1495 N N . ASP A 1 188 ? -4.241 -6.682 -11.178 1.00 97.00 188 ASP A N 1
ATOM 1496 C CA . ASP A 1 188 ? -4.224 -7.941 -11.928 1.00 97.00 188 ASP A CA 1
ATOM 1497 C C . ASP A 1 188 ? -2.834 -8.584 -11.873 1.00 97.00 188 ASP A C 1
ATOM 1499 O O . ASP A 1 188 ? -2.684 -9.766 -11.567 1.00 97.00 188 ASP A O 1
ATOM 1503 N N . ASN A 1 189 ? -1.787 -7.783 -12.085 1.00 96.56 189 ASN A N 1
ATOM 1504 C CA . ASN A 1 189 ? -0.410 -8.258 -11.995 1.00 96.56 189 ASN A CA 1
ATOM 1505 C C . ASN A 1 189 ? -0.013 -8.618 -10.555 1.00 96.56 189 ASN A C 1
ATOM 1507 O O . ASN A 1 189 ? 0.634 -9.642 -10.338 1.00 96.56 189 ASN A O 1
ATOM 1511 N N . LEU A 1 190 ? -0.362 -7.793 -9.566 1.00 95.81 190 LEU A N 1
ATOM 1512 C CA . LEU A 1 190 ? -0.050 -8.049 -8.155 1.00 95.81 190 LEU A CA 1
ATOM 1513 C C . LEU A 1 190 ? -0.836 -9.244 -7.601 1.00 95.81 190 LEU A C 1
ATOM 1515 O O . LEU A 1 190 ? -0.311 -9.948 -6.745 1.00 95.81 190 LEU A O 1
ATOM 1519 N N . SER A 1 191 ? -2.042 -9.494 -8.120 1.00 95.12 191 SER A N 1
ATOM 1520 C CA . SER A 1 191 ? -2.931 -10.599 -7.744 1.00 95.12 191 SER A CA 1
ATOM 1521 C C . SER A 1 191 ? -3.118 -10.726 -6.218 1.00 95.12 191 SER A C 1
ATOM 1523 O O . SER A 1 191 ? -2.783 -11.762 -5.637 1.00 95.12 191 SER A O 1
ATOM 1525 N N . PRO A 1 192 ? -3.615 -9.681 -5.522 1.00 96.81 192 PRO A N 1
ATOM 1526 C CA . PRO A 1 192 ? -3.721 -9.702 -4.066 1.00 96.81 192 PRO A CA 1
ATOM 1527 C C . PRO A 1 192 ? -4.724 -10.759 -3.585 1.00 96.81 192 PRO A C 1
ATOM 1529 O O . PRO A 1 192 ? -5.848 -10.818 -4.067 1.00 96.81 192 PRO A O 1
ATOM 1532 N N . GLY A 1 193 ? -4.349 -11.541 -2.568 1.00 96.44 193 GLY A N 1
ATOM 1533 C CA . GLY A 1 193 ? -5.259 -12.485 -1.898 1.00 96.44 193 GLY A CA 1
ATOM 1534 C C . GLY A 1 193 ? -6.071 -11.877 -0.745 1.00 96.44 193 GLY A C 1
ATOM 1535 O O . GLY A 1 193 ? -7.029 -12.484 -0.276 1.00 96.44 193 GLY A O 1
ATOM 1536 N N . LEU A 1 194 ? -5.685 -10.692 -0.269 1.00 97.25 194 LEU A N 1
ATOM 1537 C CA . LEU A 1 194 ? -6.344 -9.947 0.805 1.00 97.25 194 LEU A CA 1
ATOM 1538 C C . LEU A 1 194 ? -5.973 -8.468 0.687 1.00 97.25 194 LEU A C 1
ATOM 1540 O O . LEU A 1 194 ? -4.801 -8.138 0.510 1.00 97.25 194 LEU A O 1
ATOM 1544 N N . ILE A 1 195 ? -6.953 -7.582 0.848 1.00 98.19 195 ILE A N 1
AT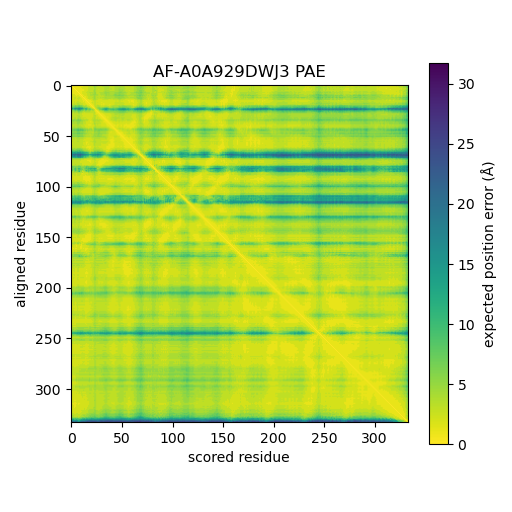OM 1545 C CA . ILE A 1 195 ? -6.737 -6.132 0.875 1.00 98.19 195 ILE A CA 1
ATOM 1546 C C . ILE A 1 195 ? -7.028 -5.608 2.283 1.00 98.19 195 ILE A C 1
ATOM 1548 O O . ILE A 1 195 ? -8.107 -5.830 2.834 1.00 98.19 195 ILE A O 1
ATOM 1552 N N . LEU A 1 196 ? -6.071 -4.881 2.861 1.00 98.19 196 LEU A N 1
ATOM 1553 C CA . LEU A 1 196 ? -6.229 -4.200 4.147 1.00 98.19 196 LEU A CA 1
ATOM 1554 C C . LEU A 1 196 ? -6.344 -2.693 3.916 1.00 98.19 196 LEU A C 1
ATOM 1556 O O . LEU A 1 196 ? -5.441 -2.084 3.345 1.00 98.19 196 LEU A O 1
ATOM 1560 N N . LEU A 1 197 ? -7.438 -2.084 4.376 1.00 98.12 197 LEU A N 1
ATOM 1561 C CA . LEU A 1 197 ? -7.658 -0.638 4.285 1.00 98.12 197 LEU A CA 1
ATOM 1562 C C . LEU A 1 197 ? -7.694 -0.034 5.689 1.00 98.12 197 LEU A C 1
ATOM 1564 O O . LEU A 1 197 ? -8.712 -0.122 6.368 1.00 98.12 197 LEU A O 1
ATOM 1568 N N . GLN A 1 198 ? -6.597 0.591 6.117 1.00 97.38 198 GLN A N 1
ATOM 1569 C CA . GLN A 1 198 ? -6.500 1.253 7.420 1.00 97.38 198 GLN A CA 1
ATOM 1570 C C . GLN A 1 198 ? -6.627 2.773 7.274 1.00 97.38 198 GLN A C 1
ATOM 1572 O O . GLN A 1 198 ? -5.699 3.434 6.807 1.00 97.38 198 GLN A O 1
ATOM 1577 N N . TYR A 1 199 ? -7.766 3.329 7.689 1.00 97.00 199 TYR A N 1
ATOM 1578 C CA . TYR A 1 199 ? -8.062 4.763 7.585 1.00 97.00 199 TYR A CA 1
ATOM 1579 C C . TYR A 1 199 ? -8.949 5.238 8.748 1.00 97.00 199 TYR A C 1
ATOM 1581 O O . TYR A 1 199 ? -9.351 4.457 9.602 1.00 97.00 199 TYR A O 1
ATOM 1589 N N . GLY A 1 200 ? -9.251 6.538 8.789 1.00 95.31 200 GLY A N 1
ATOM 1590 C CA . GLY A 1 200 ? -10.185 7.136 9.750 1.00 95.31 200 GLY A CA 1
ATOM 1591 C C . GLY A 1 200 ? -9.570 8.267 10.569 1.00 95.31 200 GLY A C 1
ATOM 1592 O O . GLY A 1 200 ? -10.137 9.352 10.606 1.00 95.31 200 GLY A O 1
ATOM 1593 N N . GLY A 1 201 ? -8.377 8.072 11.141 1.00 93.31 201 GLY A N 1
ATOM 1594 C CA . GLY A 1 201 ? -7.802 9.030 12.102 1.00 93.31 201 GLY A CA 1
ATOM 1595 C C . GLY A 1 201 ? -7.655 10.452 11.543 1.00 93.31 201 GLY A C 1
ATOM 1596 O O . GLY A 1 201 ? -8.080 11.420 12.162 1.00 93.31 201 GLY A O 1
ATOM 1597 N N . ASN A 1 202 ? -7.169 10.584 10.304 1.00 92.75 202 ASN A N 1
ATOM 1598 C CA . ASN A 1 202 ? -6.952 11.894 9.671 1.00 92.75 202 ASN A CA 1
ATOM 1599 C C . ASN A 1 202 ? -8.241 12.666 9.346 1.00 92.75 202 ASN A C 1
ATOM 1601 O O . ASN A 1 202 ? -8.174 13.866 9.087 1.00 92.75 202 ASN A O 1
ATOM 1605 N N . VAL A 1 203 ? -9.398 11.995 9.276 1.00 94.44 203 VAL A N 1
ATOM 1606 C CA . VAL A 1 203 ? -10.656 12.646 8.872 1.00 94.44 203 VAL A CA 1
ATOM 1607 C C . VAL A 1 203 ? -11.490 13.116 10.057 1.00 94.44 203 VAL A C 1
ATOM 1609 O O . VAL A 1 203 ? -12.374 13.944 9.847 1.00 94.44 203 VAL A O 1
ATOM 1612 N N . VAL A 1 204 ? -11.193 12.633 11.272 1.00 93.88 204 VAL A N 1
ATOM 1613 C CA . VAL A 1 204 ? -11.953 12.943 12.494 1.00 93.88 204 VAL A CA 1
ATOM 1614 C C . VAL A 1 204 ? -12.181 14.450 12.673 1.00 93.88 204 VAL A C 1
ATOM 1616 O O . VAL A 1 204 ? -13.337 14.834 12.836 1.00 93.88 204 VAL A O 1
ATOM 1619 N N . PRO A 1 205 ? -11.170 15.332 12.540 1.00 90.62 205 PRO A N 1
ATOM 1620 C CA . PRO A 1 205 ? -11.377 16.757 12.813 1.00 90.62 205 PRO A CA 1
ATOM 1621 C C . PRO A 1 205 ? -12.173 17.513 11.738 1.00 90.62 205 PRO A C 1
ATOM 1623 O O . PRO A 1 205 ? -12.598 18.642 11.970 1.00 90.62 205 PRO A O 1
ATOM 1626 N N . TYR A 1 206 ? -12.331 16.948 10.537 1.00 92.19 206 TYR A N 1
ATOM 1627 C CA . TYR A 1 206 ? -12.713 17.724 9.346 1.00 92.19 206 TYR A CA 1
ATOM 1628 C C . TYR A 1 206 ? -13.900 17.147 8.571 1.00 92.19 206 TYR A C 1
ATOM 1630 O O . TYR A 1 206 ? -14.327 17.736 7.576 1.00 92.19 206 TYR A O 1
ATOM 1638 N N . MET A 1 207 ? -14.418 15.980 8.960 1.00 94.44 207 MET A N 1
ATOM 1639 C CA . MET A 1 207 ? -15.393 15.249 8.158 1.00 94.44 207 MET A CA 1
ATOM 1640 C C . MET A 1 207 ? -16.526 14.682 9.004 1.00 94.44 207 MET A C 1
ATOM 1642 O O . MET A 1 207 ? -16.303 14.098 10.057 1.00 94.44 207 MET A O 1
ATOM 1646 N N . SER A 1 208 ? -17.761 14.790 8.509 1.00 96.81 208 SER A N 1
ATOM 1647 C CA . SER A 1 208 ? -18.895 14.139 9.164 1.00 96.81 208 SER A CA 1
ATOM 1648 C C . SER A 1 208 ? -18.899 12.631 8.904 1.00 96.81 208 SER A C 1
ATOM 1650 O O . SER A 1 208 ? -18.645 12.171 7.784 1.00 96.81 208 SER A O 1
ATOM 1652 N N . SER A 1 209 ? -19.269 11.857 9.925 1.00 97.19 209 SER A N 1
ATOM 1653 C CA . SER A 1 209 ? -19.408 10.395 9.858 1.00 97.19 209 SER A CA 1
ATOM 1654 C C . SER A 1 209 ? -20.340 9.941 8.735 1.00 97.19 209 SER A C 1
ATOM 1656 O O . SER A 1 209 ? -20.008 9.038 7.967 1.00 97.19 209 SER A O 1
ATOM 1658 N N . SER A 1 210 ? -21.478 10.621 8.563 1.00 97.38 210 SER A N 1
ATOM 1659 C CA . SER A 1 210 ? -22.453 10.274 7.525 1.00 97.38 210 SER A CA 1
ATOM 1660 C C . SER A 1 210 ? -21.889 10.443 6.109 1.00 97.38 210 SER A C 1
ATOM 1662 O O . SER A 1 210 ? -22.114 9.588 5.246 1.00 97.38 210 SER A O 1
ATOM 1664 N N . TYR A 1 211 ? -21.143 11.524 5.851 1.00 97.75 211 TYR A N 1
ATOM 1665 C CA . TYR A 1 211 ? -20.475 11.725 4.569 1.00 97.75 211 TYR A CA 1
ATOM 1666 C C . TYR A 1 211 ? -19.371 10.689 4.375 1.00 97.75 211 TYR A C 1
ATOM 1668 O O . TYR A 1 211 ? -19.313 10.068 3.309 1.00 97.75 211 TYR A O 1
ATOM 1676 N N . TYR A 1 212 ? -18.545 10.463 5.401 1.00 98.25 212 TYR A N 1
ATOM 1677 C CA . TYR A 1 212 ? -17.424 9.538 5.308 1.00 98.25 212 TYR A CA 1
ATOM 1678 C C . TYR A 1 212 ? -17.884 8.109 5.019 1.00 98.25 212 TYR A C 1
ATOM 1680 O O . TYR A 1 212 ? -17.384 7.513 4.069 1.00 98.25 212 TYR A O 1
ATOM 1688 N N . ARG A 1 213 ? -18.926 7.606 5.700 1.00 98.56 213 ARG A N 1
ATOM 1689 C CA . ARG A 1 213 ? -19.548 6.300 5.402 1.00 98.56 213 ARG A CA 1
ATOM 1690 C C . ARG A 1 213 ? -19.938 6.182 3.930 1.00 98.56 213 ARG A C 1
ATOM 1692 O O . ARG A 1 213 ? -19.525 5.246 3.247 1.00 98.56 213 ARG A O 1
ATOM 1699 N N . ARG A 1 214 ? -20.702 7.150 3.400 1.00 98.38 214 ARG A N 1
ATOM 1700 C CA . ARG A 1 214 ? -21.127 7.141 1.985 1.00 98.38 214 ARG A CA 1
ATOM 1701 C C . ARG A 1 214 ? -19.938 7.198 1.029 1.00 98.38 214 ARG A C 1
ATOM 1703 O O . ARG A 1 214 ? -19.970 6.553 -0.018 1.00 98.38 214 ARG A O 1
ATOM 1710 N N . ALA A 1 215 ? -18.916 7.988 1.351 1.00 98.25 215 ALA A N 1
ATOM 1711 C CA . ALA A 1 215 ? -17.729 8.137 0.521 1.00 98.25 215 ALA A CA 1
ATOM 1712 C C . ALA A 1 215 ? -16.853 6.882 0.520 1.00 98.25 215 ALA A C 1
ATOM 1714 O O . ALA A 1 215 ? -16.417 6.451 -0.549 1.00 98.25 215 ALA A O 1
ATOM 1715 N N . PHE A 1 216 ? -16.663 6.267 1.684 1.00 98.62 216 PHE A N 1
ATOM 1716 C CA . PHE A 1 216 ? -15.860 5.066 1.853 1.00 98.62 216 PHE A CA 1
ATOM 1717 C C . PHE A 1 216 ? -16.532 3.841 1.218 1.00 98.62 216 PHE A C 1
ATOM 1719 O O . PHE A 1 216 ? -15.864 3.079 0.524 1.00 98.62 216 PHE A O 1
ATOM 1726 N N . LYS A 1 217 ? -17.869 3.719 1.295 1.00 98.56 217 LYS A N 1
ATOM 1727 C CA . LYS A 1 217 ? -18.623 2.687 0.549 1.00 98.56 217 LYS A CA 1
ATOM 1728 C C . LYS A 1 217 ? -18.349 2.716 -0.957 1.00 98.56 217 LYS A C 1
ATOM 1730 O O . LYS A 1 217 ? -18.322 1.663 -1.587 1.00 98.56 217 LYS A O 1
ATOM 1735 N N . ARG A 1 218 ? -18.110 3.892 -1.556 1.00 98.56 218 ARG A N 1
ATOM 1736 C CA . ARG A 1 218 ? -17.725 3.976 -2.979 1.00 98.56 218 ARG A CA 1
ATOM 1737 C C . ARG A 1 218 ? -16.340 3.384 -3.243 1.00 98.56 218 ARG A C 1
ATOM 1739 O O . ARG A 1 218 ? -16.151 2.776 -4.289 1.00 98.56 218 ARG A O 1
ATOM 1746 N N . GLN A 1 219 ? -15.407 3.522 -2.302 1.00 98.44 219 GLN A N 1
ATOM 1747 C CA . GLN A 1 219 ? -14.071 2.922 -2.401 1.00 98.44 219 GLN A CA 1
ATOM 1748 C C . GLN A 1 219 ? -14.148 1.401 -2.257 1.00 98.44 219 GLN A C 1
ATOM 1750 O O . GLN A 1 219 ? -13.549 0.672 -3.038 1.00 98.44 219 GLN A O 1
ATOM 1755 N N . LEU A 1 220 ? -14.958 0.910 -1.317 1.00 98.62 220 LEU A N 1
ATOM 1756 C CA . LEU A 1 220 ? -15.202 -0.524 -1.157 1.00 98.62 220 LEU A CA 1
ATOM 1757 C C . LEU A 1 220 ? -15.868 -1.129 -2.396 1.00 98.62 220 LEU A C 1
ATOM 1759 O O . LEU A 1 220 ? -15.461 -2.193 -2.854 1.00 98.62 220 LEU A O 1
ATOM 1763 N N . LYS A 1 221 ? -16.842 -0.426 -2.990 1.00 98.44 221 LYS A N 1
ATOM 1764 C CA . LYS A 1 221 ? -17.439 -0.832 -4.267 1.00 98.44 221 LYS A CA 1
ATOM 1765 C C . LYS A 1 221 ? -16.393 -0.900 -5.382 1.00 98.44 221 LYS A C 1
ATOM 1767 O O . LYS A 1 221 ? -16.391 -1.871 -6.125 1.00 98.44 221 LYS A O 1
ATOM 1772 N N . PHE A 1 222 ? -15.494 0.081 -5.462 1.00 98.44 222 PHE A N 1
ATOM 1773 C CA . PHE A 1 222 ? -14.382 0.052 -6.411 1.00 98.44 222 PHE A CA 1
ATOM 1774 C C . PHE A 1 222 ? -13.534 -1.216 -6.240 1.00 98.44 222 PHE A C 1
ATOM 1776 O O . PHE A 1 222 ? -13.394 -1.955 -7.206 1.00 98.44 222 PHE A O 1
ATOM 1783 N N . PHE A 1 223 ? -13.064 -1.532 -5.026 1.00 97.94 223 PHE A N 1
ATOM 1784 C CA . PHE A 1 223 ? -12.283 -2.755 -4.775 1.00 97.94 223 PHE A CA 1
ATOM 1785 C C . PHE A 1 223 ? -13.048 -4.041 -5.093 1.00 97.94 223 PHE A C 1
ATOM 1787 O O . PHE A 1 223 ? -12.472 -4.972 -5.644 1.00 97.94 223 PHE A O 1
ATOM 1794 N N . LYS A 1 224 ? -14.356 -4.073 -4.825 1.00 96.94 224 LYS A N 1
ATOM 1795 C CA . LYS A 1 224 ? -15.220 -5.203 -5.185 1.00 96.94 224 LYS A CA 1
ATOM 1796 C C . LYS A 1 224 ? -15.313 -5.429 -6.699 1.00 96.94 224 LYS A C 1
ATOM 1798 O O . LYS A 1 224 ? -15.491 -6.564 -7.124 1.00 96.94 224 LYS A O 1
ATOM 1803 N N . GLU A 1 225 ? -15.224 -4.361 -7.490 1.00 96.81 225 GLU A N 1
ATOM 1804 C CA . GLU A 1 225 ? -15.258 -4.414 -8.955 1.00 96.81 225 GLU A CA 1
ATOM 1805 C C . GLU A 1 225 ? -13.889 -4.762 -9.554 1.00 96.81 225 GLU A C 1
ATOM 1807 O O . GLU A 1 225 ? -13.833 -5.577 -10.467 1.00 96.81 225 GLU A O 1
ATOM 1812 N N . VAL A 1 226 ? -12.800 -4.166 -9.049 1.00 96.56 226 VAL A N 1
ATOM 1813 C CA . VAL A 1 226 ? -11.444 -4.364 -9.606 1.00 96.56 226 VAL A CA 1
ATOM 1814 C C . VAL A 1 226 ? -10.749 -5.627 -9.097 1.00 96.56 226 VAL A C 1
ATOM 1816 O O . VAL A 1 226 ? -9.806 -6.100 -9.716 1.00 96.56 226 VAL A O 1
ATOM 1819 N N . CYS A 1 227 ? -11.188 -6.176 -7.965 1.00 95.81 227 CYS A N 1
ATOM 1820 C CA . CYS A 1 227 ? -10.662 -7.410 -7.381 1.00 95.81 227 CYS A CA 1
ATOM 1821 C C . CYS A 1 227 ? -11.827 -8.315 -6.940 1.00 95.81 227 CYS A C 1
ATOM 1823 O O . CYS A 1 227 ? -12.048 -8.509 -5.738 1.00 95.81 227 CYS A O 1
ATOM 1825 N N . PRO A 1 228 ? -12.625 -8.845 -7.885 1.00 95.25 228 PRO A N 1
ATOM 1826 C CA . PRO A 1 228 ? -13.800 -9.638 -7.550 1.00 95.25 228 PRO A CA 1
ATOM 1827 C C . PRO A 1 228 ? -13.410 -10.896 -6.766 1.00 95.25 228 PRO A C 1
ATOM 1829 O O . PRO A 1 228 ? -12.502 -11.630 -7.142 1.00 95.25 228 PRO A O 1
ATOM 1832 N N . GLY A 1 229 ? -14.113 -11.148 -5.660 1.00 94.69 229 GLY A N 1
ATOM 1833 C CA . GLY A 1 229 ? -13.869 -12.305 -4.792 1.00 94.69 229 GLY A CA 1
ATOM 1834 C C . GLY A 1 229 ? -12.706 -12.145 -3.807 1.00 94.69 229 GLY A C 1
ATOM 1835 O O . GLY A 1 229 ? -12.575 -12.977 -2.912 1.00 94.69 229 GLY A O 1
ATOM 1836 N N . ILE A 1 230 ? -11.910 -11.075 -3.906 1.00 97.50 230 ILE A N 1
ATOM 1837 C CA . ILE A 1 230 ? -10.832 -10.814 -2.950 1.00 97.50 230 ILE A CA 1
ATOM 1838 C C . ILE A 1 230 ? -11.417 -10.223 -1.658 1.00 97.50 230 ILE A C 1
ATOM 1840 O O . ILE A 1 230 ? -12.146 -9.224 -1.712 1.00 97.50 230 ILE A O 1
ATOM 1844 N N . PRO A 1 231 ? -11.128 -10.811 -0.481 1.00 96.69 231 PRO A N 1
ATOM 1845 C CA . PRO A 1 231 ? -11.583 -10.261 0.783 1.00 96.69 231 PRO A CA 1
ATOM 1846 C C . PRO A 1 231 ? -10.928 -8.904 1.055 1.00 96.69 231 PRO A C 1
ATOM 1848 O O . PRO A 1 231 ? -9.744 -8.684 0.786 1.00 96.69 231 PRO A O 1
ATOM 1851 N N . VAL A 1 232 ? -11.706 -8.006 1.654 1.00 98.50 232 VAL A N 1
ATOM 1852 C CA . VAL A 1 232 ? -11.225 -6.731 2.187 1.00 98.50 232 VAL A CA 1
ATOM 1853 C C . VAL A 1 232 ? -11.471 -6.724 3.690 1.00 98.50 232 VAL A C 1
ATOM 1855 O O . VAL A 1 232 ? -12.557 -7.093 4.145 1.00 98.50 232 VAL A O 1
ATOM 1858 N N . ILE A 1 233 ? -10.477 -6.281 4.456 1.00 98.62 233 ILE A N 1
ATOM 1859 C CA . ILE A 1 233 ? -10.638 -5.942 5.871 1.00 98.62 233 ILE A CA 1
ATOM 1860 C C . ILE A 1 233 ? -10.359 -4.452 6.027 1.00 98.62 233 ILE A C 1
ATOM 1862 O O . ILE A 1 233 ? -9.271 -3.963 5.713 1.00 98.62 233 ILE A O 1
ATOM 1866 N N . VAL A 1 234 ? -11.355 -3.726 6.521 1.00 98.81 234 VAL A N 1
ATOM 1867 C CA . VAL A 1 234 ? -11.201 -2.327 6.913 1.00 98.81 234 VAL A CA 1
ATOM 1868 C C . VAL A 1 234 ? -10.716 -2.291 8.355 1.00 98.81 234 VAL A C 1
ATOM 1870 O O . VAL A 1 234 ? -11.357 -2.851 9.238 1.00 98.81 234 VAL A O 1
ATOM 1873 N N . ILE A 1 235 ? -9.589 -1.634 8.597 1.00 98.62 235 ILE A N 1
ATOM 1874 C CA . ILE A 1 235 ? -9.076 -1.388 9.943 1.00 98.62 235 ILE A CA 1
ATOM 1875 C C . ILE A 1 235 ? -9.488 0.031 10.333 1.00 98.62 235 ILE A C 1
ATOM 1877 O O . ILE A 1 235 ? -9.142 0.993 9.639 1.00 98.62 235 ILE A O 1
ATOM 1881 N N . GLY A 1 236 ? -10.258 0.146 11.415 1.00 98.00 236 GLY A N 1
ATOM 1882 C CA . GLY A 1 236 ? -10.709 1.431 11.946 1.00 98.00 236 GLY A CA 1
ATOM 1883 C C . GLY A 1 236 ? -9.567 2.314 12.470 1.00 98.00 236 GLY A C 1
ATOM 1884 O O . GLY A 1 236 ? -8.417 1.867 12.55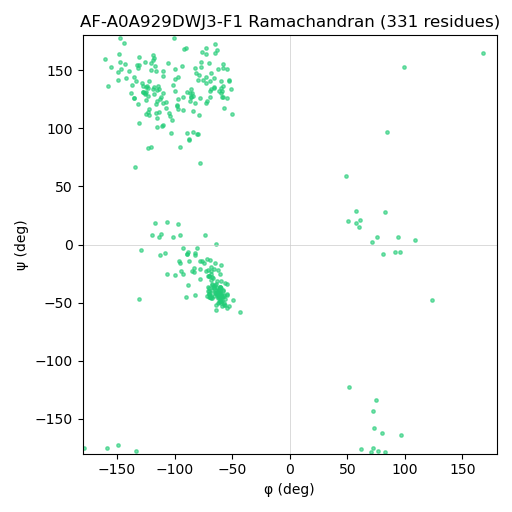8 1.00 98.00 236 GLY A O 1
ATOM 1885 N N . PRO A 1 237 ? -9.863 3.574 12.834 1.00 97.62 237 PRO A N 1
ATOM 1886 C CA . PRO A 1 237 ? -8.887 4.428 13.494 1.00 97.62 237 PRO A CA 1
ATOM 1887 C C . PRO A 1 237 ? -8.483 3.829 14.847 1.00 97.62 237 PRO A C 1
ATOM 1889 O O . PRO A 1 237 ? -9.274 3.142 15.490 1.00 97.62 237 PRO A O 1
ATOM 1892 N N . SER A 1 238 ? -7.258 4.113 15.283 1.00 97.69 238 SER A N 1
ATOM 1893 C CA . SER A 1 238 ? -6.912 4.033 16.703 1.00 97.69 238 SER A CA 1
ATOM 1894 C C . SER A 1 238 ? -7.697 5.075 17.486 1.00 97.69 238 SER A C 1
ATOM 1896 O O . SER A 1 238 ? -8.198 6.031 16.892 1.00 97.69 238 SER A O 1
ATOM 1898 N N . ASP A 1 239 ? -7.739 4.943 18.810 1.00 97.88 239 ASP A N 1
ATOM 1899 C CA . ASP A 1 239 ? -8.056 6.103 19.639 1.00 97.88 239 ASP A CA 1
ATOM 1900 C C . ASP A 1 239 ? -7.041 7.230 19.371 1.00 97.88 239 ASP A C 1
ATOM 1902 O O . ASP A 1 239 ? -5.924 6.994 18.898 1.00 97.88 239 ASP A O 1
ATOM 1906 N N . MET A 1 240 ? -7.447 8.464 19.625 1.00 96.00 240 MET A N 1
ATOM 1907 C CA . MET A 1 240 ? -6.576 9.634 19.664 1.00 96.00 240 MET A CA 1
ATOM 1908 C C . MET A 1 240 ? -7.184 10.606 20.666 1.00 96.00 240 MET A C 1
ATOM 1910 O O . MET A 1 240 ? -8.409 10.730 20.713 1.00 96.00 240 MET A O 1
ATOM 1914 N N . ALA A 1 241 ? -6.357 11.290 21.452 1.00 96.31 241 ALA A N 1
ATOM 1915 C CA . ALA A 1 241 ? -6.861 12.140 22.523 1.00 96.31 241 ALA A CA 1
ATOM 1916 C C . ALA A 1 241 ? -6.656 13.630 22.243 1.00 96.31 241 ALA A C 1
ATOM 1918 O O . ALA A 1 241 ? -5.683 14.043 21.611 1.00 96.31 241 ALA A O 1
ATOM 1919 N N . ILE A 1 242 ? -7.574 14.444 22.757 1.00 95.38 242 ILE A N 1
ATOM 1920 C CA . ILE A 1 242 ? -7.427 15.893 22.873 1.00 95.38 242 ILE A CA 1
ATOM 1921 C C . ILE A 1 242 ? -7.422 16.268 24.353 1.00 95.38 242 ILE A C 1
ATOM 1923 O O . ILE A 1 242 ? -8.032 15.594 25.180 1.00 95.38 242 ILE A O 1
ATOM 1927 N N . ARG A 1 243 ? -6.710 17.343 24.693 1.00 94.50 243 ARG A N 1
ATOM 1928 C CA . ARG A 1 243 ? -6.733 17.892 26.044 1.00 94.50 243 ARG A CA 1
ATOM 1929 C C . ARG A 1 243 ? -7.931 18.826 26.201 1.00 94.50 243 ARG A C 1
ATOM 1931 O O . ARG A 1 243 ? -7.949 19.892 25.588 1.00 94.50 243 ARG A O 1
ATOM 1938 N N . GLU A 1 244 ? -8.870 18.453 27.058 1.00 93.12 244 GLU A N 1
ATOM 1939 C CA . GLU A 1 244 ? -10.057 19.232 27.416 1.00 93.12 244 GLU A CA 1
ATOM 1940 C C . GLU A 1 244 ? -10.132 19.346 28.945 1.00 93.12 244 GLU A C 1
ATOM 1942 O O . GLU A 1 244 ? -9.894 18.377 29.655 1.00 93.12 244 GLU A O 1
ATOM 1947 N N . GLU A 1 245 ? -10.329 20.561 29.467 1.00 91.31 245 GLU A N 1
ATOM 1948 C CA . GLU A 1 245 ? -10.401 20.853 30.917 1.00 91.31 245 GLU A CA 1
ATOM 1949 C C . GLU A 1 245 ? -9.246 20.303 31.791 1.00 91.31 245 GLU A C 1
ATOM 1951 O O . GLU A 1 245 ? -9.344 20.234 33.010 1.00 91.31 245 GLU A O 1
ATOM 1956 N N . GLY A 1 246 ? -8.095 19.994 31.185 1.00 89.94 246 GLY A N 1
ATOM 1957 C CA . GLY A 1 246 ? -6.922 19.462 31.891 1.00 89.94 246 GLY A CA 1
ATOM 1958 C C . GLY A 1 246 ? -6.801 17.939 31.857 1.00 89.94 246 GLY A C 1
ATOM 1959 O O . GLY A 1 246 ? -5.749 17.427 32.234 1.00 89.94 246 GLY A O 1
ATOM 1960 N N . GLU A 1 247 ? -7.799 17.239 31.322 1.00 91.94 247 GLU A N 1
ATOM 1961 C CA . GLU A 1 247 ? -7.769 15.798 31.085 1.00 91.94 247 GLU A CA 1
ATOM 1962 C C . GLU A 1 247 ? -7.588 15.484 29.596 1.00 91.94 247 GLU A C 1
ATOM 1964 O O . GLU A 1 247 ? -7.860 16.308 28.721 1.00 91.94 247 GLU A O 1
ATOM 1969 N N . PHE A 1 248 ? -7.070 14.292 29.301 1.00 95.56 248 PHE A N 1
ATOM 1970 C CA . PHE A 1 248 ? -6.992 13.780 27.936 1.00 95.56 248 PHE A CA 1
ATOM 1971 C C . PHE A 1 248 ? -8.183 12.867 27.684 1.00 95.56 248 PHE A C 1
ATOM 1973 O O . PHE A 1 248 ? -8.291 11.815 28.311 1.00 95.56 248 PHE A O 1
ATOM 1980 N N . ILE A 1 249 ? -9.037 13.268 26.747 1.00 96.81 249 ILE A N 1
ATOM 1981 C CA . ILE A 1 249 ? -10.230 12.520 26.353 1.00 96.81 249 ILE A CA 1
ATOM 1982 C C . ILE A 1 249 ? -10.140 12.087 24.891 1.00 96.81 249 ILE A C 1
ATOM 1984 O O . ILE A 1 249 ? -9.478 12.757 24.093 1.00 96.81 249 ILE A O 1
ATOM 1988 N N . THR A 1 250 ? -10.821 11.003 24.516 1.00 97.62 250 THR A N 1
ATOM 1989 C CA . THR A 1 250 ? -10.996 10.597 23.116 1.00 97.62 250 THR A CA 1
ATOM 1990 C C . THR A 1 250 ? -11.501 11.779 22.293 1.00 97.62 250 THR A C 1
ATOM 1992 O O . THR A 1 250 ? -12.427 12.492 22.682 1.00 97.62 250 THR A O 1
ATOM 1995 N N . TYR A 1 251 ? -10.892 11.982 21.128 1.00 96.81 251 TYR A N 1
ATOM 1996 C CA . TYR A 1 251 ? -11.194 13.110 20.262 1.00 96.81 251 TYR A CA 1
ATOM 1997 C C . TYR A 1 251 ? -12.682 13.112 19.857 1.00 96.81 251 TYR A C 1
ATOM 1999 O O . TYR A 1 251 ? -13.168 12.114 19.306 1.00 96.81 251 TYR A O 1
ATOM 2007 N N . PRO A 1 252 ? -13.413 14.225 20.061 1.00 95.38 252 PRO A N 1
ATOM 2008 C CA . PRO A 1 252 ? -14.829 14.303 19.723 1.00 95.38 252 PRO A CA 1
ATOM 2009 C C . PRO A 1 252 ? -15.118 13.922 18.265 1.00 95.38 252 PRO A C 1
ATOM 2011 O O . PRO A 1 252 ? -14.546 14.472 17.326 1.00 95.38 252 PRO A O 1
ATOM 2014 N N . GLY A 1 253 ? -16.031 12.969 18.066 1.00 95.44 253 GLY A N 1
ATOM 2015 C CA . GLY A 1 253 ? -16.420 12.473 16.741 1.00 95.44 253 GLY A CA 1
ATOM 2016 C C . GLY A 1 253 ? -15.627 11.263 16.234 1.00 95.44 253 GLY A C 1
ATOM 2017 O O . GLY A 1 253 ? -16.018 10.686 15.215 1.00 95.44 253 GLY A O 1
ATOM 2018 N N . LEU A 1 254 ? -14.580 10.824 16.943 1.00 97.94 254 LEU A N 1
ATOM 2019 C CA . LEU A 1 254 ? -13.794 9.644 16.567 1.00 97.94 254 LEU A CA 1
ATOM 2020 C C . LEU A 1 254 ? -14.647 8.376 16.487 1.00 97.94 254 LEU A C 1
ATOM 2022 O O . LEU A 1 254 ? -14.613 7.676 15.475 1.00 97.94 254 LEU A O 1
ATOM 2026 N N . GLU A 1 255 ? -15.463 8.122 17.509 1.00 98.25 255 GLU A N 1
ATOM 2027 C CA . GLU A 1 255 ? -16.378 6.975 17.559 1.00 98.25 255 GLU A CA 1
ATOM 2028 C C . GLU A 1 255 ? -17.353 6.992 16.373 1.00 98.25 255 GLU A C 1
ATOM 2030 O O . GLU A 1 255 ? -17.582 5.969 15.730 1.00 98.25 255 GLU A O 1
ATOM 2035 N N . GLY A 1 256 ? -17.837 8.177 15.985 1.00 98.31 256 GLY A N 1
ATOM 2036 C CA . GLY A 1 256 ? -18.691 8.347 14.811 1.00 98.31 256 GLY A CA 1
ATOM 2037 C C . GLY A 1 256 ? -17.988 7.995 13.495 1.00 98.31 256 GLY A C 1
ATOM 2038 O O . GLY A 1 256 ? -18.600 7.394 12.611 1.00 98.31 256 GLY A O 1
ATOM 2039 N N . ILE A 1 257 ? -16.706 8.340 13.339 1.00 98.44 257 ILE A N 1
ATOM 2040 C CA . ILE A 1 257 ? -15.898 7.930 12.177 1.00 98.44 257 ILE A CA 1
ATOM 2041 C C . ILE A 1 257 ? -15.623 6.422 12.196 1.00 98.44 257 ILE A C 1
ATOM 2043 O O . ILE A 1 257 ? -15.714 5.770 11.152 1.00 98.44 257 ILE A O 1
ATOM 2047 N N . ARG A 1 258 ? -15.318 5.857 13.368 1.00 98.56 258 ARG A N 1
ATOM 2048 C CA . ARG A 1 258 ? -15.111 4.416 13.557 1.00 98.56 258 ARG A CA 1
ATOM 2049 C C . ARG A 1 258 ? -16.365 3.624 13.182 1.00 98.56 258 ARG A C 1
ATOM 2051 O O . ARG A 1 258 ? -16.278 2.690 12.388 1.00 98.56 258 ARG A O 1
ATOM 2058 N N . ASP A 1 259 ? -17.533 4.027 13.673 1.00 98.69 259 ASP A N 1
ATOM 2059 C CA . ASP A 1 259 ? -18.827 3.438 13.311 1.00 98.69 259 ASP A CA 1
ATOM 2060 C C . ASP A 1 259 ? -19.132 3.584 11.817 1.00 98.69 259 ASP A C 1
ATOM 2062 O O . ASP A 1 259 ? -19.551 2.624 11.173 1.00 98.69 259 ASP A O 1
ATOM 2066 N N . ALA A 1 260 ? -18.844 4.746 11.225 1.00 98.69 260 ALA A N 1
ATOM 2067 C CA . ALA A 1 260 ? -19.015 4.963 9.791 1.00 98.69 260 ALA A CA 1
ATOM 2068 C C . ALA A 1 260 ? -18.201 3.978 8.932 1.00 98.69 260 ALA A C 1
ATOM 2070 O O . ALA A 1 260 ? -18.710 3.504 7.911 1.00 98.69 260 ALA A O 1
ATOM 2071 N N . LEU A 1 261 ? -16.961 3.666 9.326 1.00 98.75 261 LEU A N 1
ATOM 2072 C CA . LEU A 1 261 ? -16.117 2.677 8.647 1.00 98.75 261 LEU A CA 1
ATOM 2073 C C . LEU A 1 261 ? -16.6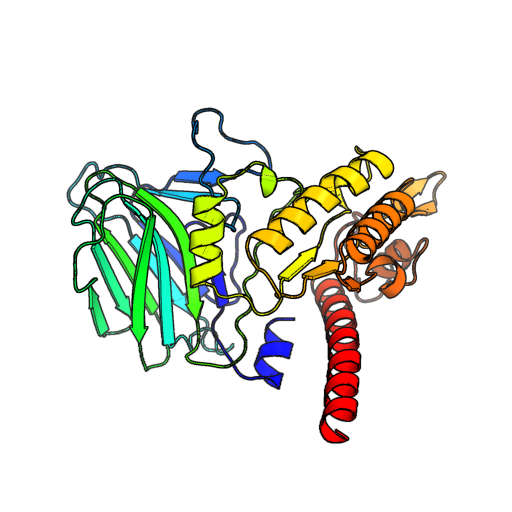01 1.244 8.874 1.00 98.75 261 LEU A C 1
ATOM 2075 O O . LEU A 1 261 ? -16.677 0.488 7.903 1.00 98.75 261 LEU A O 1
ATOM 2079 N N . ARG A 1 262 ? -16.967 0.889 10.115 1.00 98.81 262 ARG A N 1
ATOM 2080 C CA . ARG A 1 262 ? -17.551 -0.420 10.447 1.00 98.81 262 ARG A CA 1
ATOM 2081 C C . ARG A 1 262 ? -18.776 -0.688 9.581 1.00 98.81 262 ARG A C 1
ATOM 2083 O O . ARG A 1 262 ? -18.823 -1.684 8.865 1.00 98.81 262 ARG A O 1
ATOM 2090 N N . ASP A 1 263 ? -19.739 0.226 9.600 1.00 98.75 263 ASP A N 1
ATOM 2091 C CA . ASP A 1 263 ? -20.985 0.084 8.854 1.00 98.75 263 ASP A CA 1
ATOM 2092 C C . ASP A 1 263 ? -20.720 0.030 7.342 1.00 98.75 263 ASP A C 1
ATOM 2094 O O . ASP A 1 263 ? -21.299 -0.793 6.637 1.00 98.75 263 ASP A O 1
ATOM 2098 N N . ALA A 1 264 ? -19.814 0.871 6.822 1.00 98.69 264 ALA A N 1
ATOM 2099 C CA . ALA A 1 264 ? -19.443 0.844 5.408 1.00 98.69 264 ALA A CA 1
ATOM 2100 C C . ALA A 1 264 ? -18.865 -0.514 4.983 1.00 98.69 264 ALA A C 1
ATOM 2102 O O . ALA A 1 264 ? -19.227 -1.012 3.912 1.00 98.69 264 ALA A O 1
ATOM 2103 N N . ALA A 1 265 ? -17.984 -1.097 5.801 1.00 98.75 265 ALA A N 1
ATOM 2104 C CA . ALA A 1 265 ? -17.365 -2.394 5.555 1.00 98.75 265 ALA A CA 1
ATOM 2105 C C . ALA A 1 265 ? -18.405 -3.521 5.560 1.00 98.75 265 ALA A C 1
ATOM 2107 O O . ALA A 1 265 ? -18.569 -4.203 4.544 1.00 98.75 265 ALA A O 1
ATOM 2108 N N . LEU A 1 266 ? -19.168 -3.647 6.651 1.00 98.56 266 LEU A N 1
ATOM 2109 C CA . LEU A 1 266 ? -20.146 -4.721 6.834 1.00 98.56 266 LEU A CA 1
ATOM 2110 C C . LEU A 1 266 ? -21.254 -4.670 5.773 1.00 98.56 266 LEU A C 1
ATOM 2112 O O . LEU A 1 266 ? -21.564 -5.683 5.150 1.00 98.56 266 LEU A O 1
ATOM 2116 N N . GLU A 1 267 ? -21.787 -3.483 5.468 1.00 98.31 267 GLU A N 1
ATOM 2117 C CA . GLU A 1 267 ? -22.805 -3.313 4.418 1.00 98.31 267 GLU A CA 1
ATOM 2118 C C . GLU A 1 267 ? -22.289 -3.607 3.006 1.00 98.31 267 GLU A C 1
ATOM 2120 O O . GLU A 1 267 ? -23.083 -3.839 2.094 1.00 98.31 267 GLU A O 1
ATOM 2125 N N . SER A 1 268 ? -20.972 -3.557 2.796 1.00 98.06 268 SER A N 1
ATOM 2126 C CA . SER A 1 268 ? -20.350 -3.897 1.511 1.00 98.06 268 SER A CA 1
ATOM 2127 C C . SER A 1 268 ? -20.022 -5.395 1.395 1.00 98.06 268 SER A C 1
ATOM 2129 O O . SER A 1 268 ? -19.663 -5.858 0.303 1.00 98.06 268 SER A O 1
ATOM 2131 N N . GLY A 1 269 ? -20.208 -6.158 2.481 1.00 97.19 269 GLY A N 1
ATOM 2132 C CA . GLY A 1 269 ? -19.868 -7.578 2.589 1.00 97.19 269 GLY A CA 1
ATOM 2133 C C . GLY A 1 269 ? -18.397 -7.827 2.924 1.00 97.19 269 GLY A C 1
ATOM 2134 O O . GLY A 1 269 ? -17.849 -8.843 2.510 1.00 97.19 269 GLY A O 1
ATOM 2135 N N . PHE A 1 270 ? -17.749 -6.886 3.613 1.00 98.19 270 PHE A N 1
ATOM 2136 C CA . PHE A 1 270 ? -16.335 -6.946 3.980 1.00 98.19 270 PHE A CA 1
ATOM 2137 C C . PHE A 1 270 ? -16.139 -6.963 5.496 1.00 98.19 270 PHE A C 1
ATOM 2139 O O . PHE A 1 270 ? -17.026 -6.572 6.255 1.00 98.19 270 PHE A O 1
ATOM 2146 N N . GLY A 1 271 ? -14.963 -7.415 5.932 1.00 98.00 271 GLY A N 1
ATOM 2147 C CA . GLY A 1 271 ? -14.605 -7.467 7.345 1.00 98.00 271 GLY A CA 1
ATOM 2148 C C . GLY A 1 271 ? -14.232 -6.093 7.898 1.00 98.00 271 GLY A C 1
ATOM 2149 O O . GLY A 1 271 ? -13.728 -5.230 7.175 1.00 98.00 271 GLY A O 1
ATOM 2150 N N . PHE A 1 272 ? -14.433 -5.909 9.200 1.00 98.75 272 PHE A N 1
ATOM 2151 C CA . PHE A 1 272 ? -13.942 -4.756 9.946 1.00 98.75 272 PHE A CA 1
ATOM 2152 C C . PHE A 1 272 ? -13.134 -5.243 11.146 1.00 98.75 272 PHE A C 1
ATOM 2154 O O . PHE A 1 272 ? -13.613 -6.092 11.895 1.00 98.75 272 PHE A O 1
ATOM 2161 N N . TRP A 1 273 ? -11.930 -4.707 11.330 1.00 98.69 273 TRP A N 1
ATOM 2162 C CA . TRP A 1 273 ? -11.164 -4.899 12.556 1.00 98.69 273 TRP A CA 1
ATOM 2163 C C . TRP A 1 273 ? -11.106 -3.590 13.334 1.00 98.69 273 TRP A C 1
ATOM 2165 O O . TRP A 1 273 ? -10.652 -2.556 12.830 1.00 98.69 273 TRP A O 1
ATOM 2175 N N . ASP A 1 274 ? -11.603 -3.648 14.562 1.00 98.56 274 ASP A N 1
ATOM 2176 C CA . ASP A 1 274 ? -11.761 -2.486 15.414 1.00 98.56 274 ASP A CA 1
ATOM 2177 C C . ASP A 1 274 ? -10.492 -2.219 16.219 1.00 98.56 274 ASP A C 1
ATOM 2179 O O . ASP A 1 274 ? -10.309 -2.733 17.321 1.00 98.56 274 ASP A O 1
ATOM 2183 N N . LEU A 1 275 ? -9.596 -1.419 15.643 1.00 98.50 275 LEU A N 1
ATOM 2184 C CA . LEU A 1 275 ? -8.377 -1.009 16.328 1.00 98.50 275 LEU A CA 1
ATOM 2185 C C . LEU A 1 275 ? -8.680 -0.195 17.596 1.00 98.50 275 LEU A C 1
ATOM 2187 O O . LEU A 1 275 ? -8.005 -0.370 18.603 1.00 98.50 275 LEU A O 1
ATOM 2191 N N . TYR A 1 276 ? -9.690 0.672 17.552 1.00 98.50 276 TYR A N 1
ATOM 2192 C CA . TYR A 1 276 ? -10.097 1.485 18.695 1.00 98.50 276 TYR A CA 1
ATOM 2193 C C . TYR A 1 276 ? -10.500 0.607 19.887 1.00 98.50 276 TYR A C 1
ATOM 2195 O O . TYR A 1 276 ? -9.968 0.770 20.982 1.00 98.50 276 TYR A O 1
ATOM 2203 N N . ASP A 1 277 ? -11.368 -0.380 19.661 1.00 98.38 277 ASP A N 1
ATOM 2204 C CA . ASP A 1 277 ? -11.785 -1.320 20.709 1.00 98.38 277 ASP A CA 1
ATOM 2205 C C . ASP A 1 277 ? -10.635 -2.234 21.158 1.00 98.38 277 ASP A C 1
ATOM 2207 O O . ASP A 1 277 ? -10.435 -2.438 22.353 1.00 98.38 277 ASP A O 1
ATOM 2211 N N . ALA A 1 278 ? -9.785 -2.691 20.228 1.00 98.00 278 ALA A N 1
ATOM 2212 C CA . ALA A 1 278 ? -8.605 -3.497 20.556 1.00 98.00 278 ALA A CA 1
ATOM 2213 C C . ALA A 1 278 ? -7.601 -2.774 21.478 1.00 98.00 278 ALA A C 1
ATOM 2215 O O . ALA A 1 278 ? -6.853 -3.430 22.204 1.00 98.00 278 ALA A O 1
ATOM 2216 N N . MET A 1 279 ? -7.577 -1.438 21.466 1.00 97.69 279 MET A N 1
ATOM 2217 C CA . MET A 1 279 ? -6.775 -0.632 22.393 1.00 97.69 279 MET A CA 1
ATOM 2218 C C . MET A 1 279 ? -7.395 -0.505 23.792 1.00 97.69 279 MET A C 1
ATOM 2220 O O . MET A 1 279 ? -6.706 -0.085 24.718 1.00 97.69 279 MET A O 1
ATOM 2224 N N . GLY A 1 280 ? -8.668 -0.858 23.961 1.00 97.50 280 GLY A N 1
ATOM 2225 C CA . GLY A 1 280 ? -9.446 -0.623 25.180 1.00 97.50 280 GLY A CA 1
ATOM 2226 C C . GLY A 1 280 ? -10.521 0.457 25.030 1.00 97.50 280 GLY A C 1
ATOM 2227 O O . GLY A 1 280 ? -11.187 0.779 26.010 1.00 97.50 280 GLY A O 1
ATOM 2228 N N . GLY A 1 281 ? -10.710 1.007 23.827 1.00 97.62 281 GLY A N 1
ATOM 2229 C CA . GLY A 1 281 ? -11.790 1.937 23.520 1.00 97.62 281 GLY A CA 1
ATOM 2230 C C . GLY A 1 281 ? -11.576 3.339 24.091 1.00 97.62 281 GLY A C 1
ATOM 2231 O O . GLY A 1 281 ? -10.507 3.934 23.937 1.00 97.62 281 GLY A O 1
ATOM 2232 N N . HIS A 1 282 ? -12.624 3.884 24.705 1.00 97.75 282 HIS A N 1
ATOM 2233 C CA . HIS A 1 282 ? -12.692 5.280 25.133 1.00 97.75 282 HIS A CA 1
ATOM 2234 C C . HIS A 1 282 ? -11.582 5.643 26.124 1.00 97.75 282 HIS A C 1
ATOM 2236 O O . HIS A 1 282 ? -11.372 4.950 27.118 1.00 97.75 282 HIS A O 1
ATOM 2242 N N . ASN A 1 283 ? -10.879 6.742 25.846 1.00 97.31 283 ASN A N 1
ATOM 2243 C CA . ASN A 1 283 ? -9.725 7.259 26.588 1.00 97.31 283 ASN A CA 1
ATOM 2244 C C . ASN A 1 283 ? -8.511 6.310 26.670 1.00 97.31 283 ASN A C 1
ATOM 2246 O O . ASN A 1 283 ? -7.596 6.545 27.464 1.00 97.31 283 ASN A O 1
ATOM 2250 N N . SER A 1 284 ? -8.447 5.264 25.840 1.00 97.75 284 SER A N 1
ATOM 2251 C CA . SER A 1 284 ? -7.336 4.302 25.853 1.00 97.75 284 SER A CA 1
ATOM 2252 C C . SER A 1 284 ? -5.999 4.909 25.415 1.00 97.75 284 SER A C 1
ATOM 2254 O O . SER A 1 284 ? -4.943 4.485 25.894 1.00 97.75 284 SER A O 1
ATOM 2256 N N . MET A 1 285 ? -6.006 5.935 24.555 1.00 97.94 285 MET A N 1
ATOM 2257 C CA . MET A 1 285 ? -4.774 6.558 24.065 1.00 97.94 285 MET A CA 1
ATOM 2258 C C . MET A 1 285 ? -3.933 7.159 25.201 1.00 97.94 285 MET A C 1
ATOM 2260 O O . MET A 1 285 ? -2.707 7.044 25.187 1.00 97.94 285 MET A O 1
ATOM 2264 N N . ALA A 1 286 ? -4.565 7.741 26.224 1.00 96.75 286 ALA A N 1
ATOM 2265 C CA . ALA A 1 286 ? -3.842 8.278 27.374 1.00 96.75 286 ALA A CA 1
ATOM 2266 C C . ALA A 1 286 ? -3.052 7.181 28.110 1.00 96.75 286 ALA A C 1
ATOM 2268 O O . ALA A 1 286 ? -1.880 7.378 28.436 1.00 96.75 286 ALA A O 1
ATOM 2269 N N . SER A 1 287 ? -3.644 5.996 28.288 1.00 96.81 287 SER A N 1
ATOM 2270 C CA . SER A 1 287 ? -2.958 4.840 28.874 1.00 96.81 287 SER A CA 1
ATOM 2271 C C . SER A 1 287 ? -1.808 4.337 27.998 1.00 96.81 287 SER A C 1
ATOM 2273 O O . SER A 1 287 ? -0.772 3.938 28.523 1.00 96.81 287 SER A O 1
ATOM 2275 N N . PHE A 1 288 ? -1.936 4.403 26.668 1.00 98.19 288 PHE A N 1
ATOM 2276 C CA . PHE A 1 288 ? -0.844 4.056 25.750 1.00 98.19 288 PHE A CA 1
ATOM 2277 C C . PHE A 1 288 ? 0.338 5.031 25.846 1.00 98.19 288 PHE A C 1
ATOM 2279 O O . PHE A 1 288 ? 1.491 4.603 25.746 1.00 98.19 288 PHE A O 1
ATOM 2286 N N . VAL A 1 289 ? 0.079 6.326 26.048 1.00 98.00 289 VAL A N 1
ATOM 2287 C CA . VAL A 1 289 ? 1.130 7.338 26.257 1.00 98.00 289 VAL A CA 1
ATOM 2288 C C . VAL A 1 289 ? 1.815 7.153 27.614 1.00 98.00 289 VAL A C 1
ATOM 2290 O O . VAL A 1 289 ? 3.032 7.286 27.707 1.00 98.00 289 VAL A O 1
ATOM 2293 N N . GLN A 1 290 ? 1.044 6.833 28.655 1.00 97.19 290 GLN A N 1
ATOM 2294 C CA . GLN A 1 290 ? 1.529 6.694 30.035 1.00 97.19 290 GLN A CA 1
ATOM 2295 C C . GLN A 1 290 ? 2.162 5.328 30.347 1.00 97.19 290 GLN A C 1
ATOM 2297 O O . GLN A 1 290 ? 2.737 5.161 31.421 1.00 97.19 290 GLN A O 1
ATOM 2302 N N . ALA A 1 291 ? 2.054 4.353 29.442 1.00 98.06 291 ALA A N 1
ATOM 2303 C CA . ALA A 1 291 ? 2.696 3.052 29.590 1.00 98.06 291 ALA A CA 1
ATOM 2304 C C . ALA A 1 291 ? 4.224 3.182 29.741 1.00 98.06 291 ALA A C 1
ATOM 2306 O O . ALA A 1 291 ? 4.836 4.102 29.199 1.00 98.06 291 ALA A O 1
ATOM 2307 N N . ASP A 1 292 ? 4.846 2.224 30.433 1.00 96.81 292 ASP A N 1
ATOM 2308 C CA . ASP A 1 292 ? 6.302 2.149 30.582 1.00 96.81 292 ASP A CA 1
ATOM 2309 C C . ASP A 1 292 ? 6.834 0.796 30.066 1.00 96.81 292 ASP A C 1
ATOM 2311 O O . ASP A 1 292 ? 6.543 -0.245 30.666 1.00 96.81 292 ASP A O 1
ATOM 2315 N N . PRO A 1 293 ? 7.588 0.769 28.949 1.00 97.12 293 PRO A N 1
ATOM 2316 C CA . PRO A 1 293 ? 7.905 1.905 28.072 1.00 97.12 293 PRO A CA 1
ATOM 2317 C C . PRO A 1 293 ? 6.683 2.409 27.259 1.00 97.12 293 PRO A C 1
ATOM 2319 O O . PRO A 1 293 ? 5.775 1.620 26.975 1.00 97.12 293 PRO A O 1
ATOM 2322 N N . PRO A 1 294 ? 6.672 3.681 26.802 1.00 98.00 294 PRO A N 1
ATOM 2323 C CA . PRO A 1 294 ? 5.527 4.267 26.096 1.00 98.00 294 PRO A CA 1
ATOM 2324 C C . PRO A 1 294 ? 5.134 3.533 24.809 1.00 98.00 294 PRO A C 1
ATOM 2326 O O . PRO A 1 294 ? 5.974 3.233 23.950 1.00 98.00 294 PRO A O 1
ATOM 2329 N N . LEU A 1 295 ? 3.831 3.301 24.634 1.00 98.44 295 LEU A N 1
ATOM 2330 C CA . LEU A 1 295 ? 3.240 2.678 23.443 1.00 98.44 295 LEU A CA 1
ATOM 2331 C C . LEU A 1 295 ? 2.761 3.723 22.426 1.00 98.44 295 LEU A C 1
ATOM 2333 O O . LEU A 1 295 ? 2.693 3.431 21.232 1.00 98.44 295 LEU A O 1
ATOM 2337 N N . ALA A 1 296 ? 2.488 4.950 22.865 1.00 98.12 296 ALA A N 1
ATOM 2338 C CA . ALA A 1 296 ? 2.154 6.084 22.008 1.00 98.12 296 ALA A CA 1
ATOM 2339 C C . ALA A 1 296 ? 3.060 7.296 22.255 1.00 98.12 296 ALA A C 1
ATOM 2341 O O . ALA A 1 296 ? 3.704 7.416 23.296 1.00 98.12 296 ALA A O 1
ATOM 2342 N N . THR A 1 297 ? 3.162 8.168 21.254 1.00 97.25 297 THR A N 1
ATOM 2343 C CA . THR A 1 297 ? 3.942 9.402 21.331 1.00 97.25 297 THR A CA 1
ATOM 2344 C C . THR A 1 297 ? 3.207 10.476 22.139 1.00 97.25 297 THR A C 1
ATOM 2346 O O . THR A 1 297 ? 1.979 10.460 22.207 1.00 97.25 297 THR A O 1
ATOM 2349 N N . PRO A 1 298 ? 3.921 11.473 22.702 1.00 96.50 298 PRO A N 1
ATOM 2350 C CA . PRO A 1 298 ? 3.307 12.551 23.490 1.00 96.50 298 PRO A CA 1
ATOM 2351 C C . PRO A 1 298 ? 2.353 13.477 22.718 1.00 96.50 298 PRO A C 1
ATOM 2353 O O . PRO A 1 298 ? 1.840 14.432 23.294 1.00 96.50 298 PRO A O 1
ATOM 2356 N N . ASP A 1 299 ? 2.142 13.235 21.422 1.00 96.00 299 ASP A N 1
ATOM 2357 C CA . ASP A 1 299 ? 1.126 13.915 20.621 1.00 96.00 299 ASP A CA 1
ATOM 2358 C C . ASP A 1 299 ? -0.276 13.307 20.785 1.00 96.00 299 ASP A C 1
ATOM 2360 O O . ASP A 1 299 ? -1.227 13.893 20.281 1.00 96.00 299 ASP A O 1
ATOM 2364 N N . TYR A 1 300 ? -0.407 12.175 21.494 1.00 96.62 300 TYR A N 1
ATOM 2365 C CA . TYR A 1 300 ? -1.666 11.457 21.733 1.00 96.62 300 TYR A CA 1
ATOM 2366 C C . TYR A 1 300 ? -2.395 11.043 20.442 1.00 96.62 300 TYR A C 1
ATOM 2368 O O . TYR A 1 300 ? -3.621 10.919 20.419 1.00 96.62 300 TYR A O 1
ATOM 2376 N N . VAL A 1 301 ? -1.646 10.820 19.357 1.00 95.19 301 VAL A N 1
ATOM 2377 C CA . VAL A 1 301 ? -2.185 10.366 18.065 1.00 95.19 301 VAL A CA 1
ATOM 2378 C C . VAL A 1 301 ? -1.395 9.182 17.522 1.00 95.19 301 VAL A C 1
ATOM 2380 O O . VAL A 1 301 ? -1.988 8.207 17.062 1.00 95.19 301 VAL A O 1
ATOM 2383 N N . HIS A 1 302 ? -0.062 9.253 17.542 1.00 95.62 302 HIS A N 1
ATOM 2384 C CA . HIS A 1 302 ? 0.778 8.252 16.889 1.00 95.62 302 HIS A CA 1
ATOM 2385 C C . HIS A 1 302 ? 1.336 7.226 17.879 1.00 95.62 302 HIS A C 1
ATOM 2387 O O . HIS A 1 302 ? 1.574 7.502 19.051 1.00 95.62 302 HIS A O 1
ATOM 2393 N N . PHE A 1 303 ? 1.579 6.009 17.396 1.00 97.38 303 PHE A N 1
ATOM 2394 C CA . PHE A 1 303 ? 2.230 4.966 18.184 1.00 97.38 303 PHE A CA 1
ATOM 2395 C C . PHE A 1 303 ? 3.756 5.113 18.176 1.00 97.38 303 PHE A C 1
ATOM 2397 O O . PHE A 1 303 ? 4.353 5.538 17.185 1.00 97.38 303 PHE A O 1
ATOM 2404 N N . THR A 1 304 ? 4.409 4.654 19.244 1.00 97.81 304 THR A N 1
ATOM 2405 C CA . THR A 1 304 ? 5.842 4.332 19.203 1.00 97.81 304 THR A CA 1
ATOM 2406 C C . THR A 1 304 ? 6.066 3.040 18.405 1.00 97.81 304 THR A C 1
ATOM 2408 O O . THR A 1 304 ? 5.128 2.290 18.132 1.00 97.81 304 THR A O 1
ATOM 2411 N N . ASN A 1 305 ? 7.319 2.705 18.068 1.00 94.81 305 ASN A N 1
ATOM 2412 C CA . ASN A 1 305 ? 7.626 1.415 17.425 1.00 94.81 305 ASN A CA 1
ATOM 2413 C C . ASN A 1 305 ? 7.130 0.214 18.250 1.00 94.81 305 ASN A C 1
ATOM 2415 O O . ASN A 1 305 ? 6.732 -0.802 17.681 1.00 94.81 305 ASN A O 1
ATOM 2419 N N . LEU A 1 306 ? 7.146 0.325 19.583 1.00 97.44 306 LEU A N 1
ATOM 2420 C CA . LEU A 1 306 ? 6.625 -0.718 20.457 1.00 97.44 306 LEU A CA 1
ATOM 2421 C C . LEU A 1 306 ? 5.099 -0.820 20.357 1.00 97.44 306 LEU A C 1
ATOM 2423 O O . LEU A 1 306 ? 4.590 -1.926 20.191 1.00 97.44 306 LEU A O 1
ATOM 2427 N N . GLY A 1 307 ? 4.384 0.309 20.375 1.00 98.00 307 GLY A N 1
ATOM 2428 C CA . GLY A 1 307 ? 2.931 0.325 20.186 1.00 98.00 307 GLY A CA 1
ATOM 2429 C C . GLY A 1 307 ? 2.498 -0.209 18.824 1.00 98.00 307 GLY A C 1
ATOM 2430 O O . GLY A 1 307 ? 1.583 -1.027 18.754 1.00 98.00 307 GLY A O 1
ATOM 2431 N N . VAL A 1 308 ? 3.209 0.154 17.746 1.00 95.62 308 VAL A N 1
ATOM 2432 C CA . VAL A 1 308 ? 2.967 -0.407 16.404 1.00 95.62 308 VAL A CA 1
ATOM 2433 C C . VAL A 1 308 ? 3.105 -1.930 16.419 1.00 95.62 308 VAL A C 1
ATOM 2435 O O . VAL A 1 308 ? 2.269 -2.623 15.841 1.00 95.62 308 VAL A O 1
ATOM 2438 N N . ASN A 1 309 ? 4.133 -2.468 17.084 1.00 96.06 309 ASN A N 1
ATOM 2439 C CA . ASN A 1 309 ? 4.321 -3.915 17.191 1.00 96.06 309 ASN A CA 1
ATOM 2440 C C . ASN A 1 309 ? 3.204 -4.581 18.003 1.00 96.06 309 ASN A C 1
ATOM 2442 O O . ASN A 1 309 ? 2.685 -5.603 17.563 1.00 96.06 309 ASN A O 1
ATOM 2446 N N . LEU A 1 310 ? 2.805 -3.998 19.138 1.00 97.75 310 LEU A N 1
ATOM 2447 C CA . LEU A 1 310 ? 1.715 -4.517 19.969 1.00 97.75 310 LEU A CA 1
ATOM 2448 C C . LEU A 1 310 ? 0.403 -4.603 19.180 1.00 97.75 310 LEU A C 1
ATOM 2450 O O . LEU A 1 310 ? -0.198 -5.671 19.086 1.00 97.75 310 LEU A O 1
ATOM 2454 N N . VAL A 1 311 ? 0.000 -3.498 18.554 1.00 97.69 311 VAL A N 1
ATOM 2455 C CA . VAL A 1 311 ? -1.222 -3.421 17.746 1.00 97.69 311 VAL A CA 1
ATOM 2456 C C . VAL A 1 311 ? -1.167 -4.381 16.554 1.00 97.69 311 VAL A C 1
ATOM 2458 O O . VAL A 1 311 ? -2.144 -5.065 16.245 1.00 97.69 311 VAL A O 1
ATOM 2461 N N . ALA A 1 312 ? -0.013 -4.485 15.891 1.00 96.88 312 ALA A N 1
ATOM 2462 C CA . ALA A 1 312 ? 0.170 -5.426 14.793 1.00 96.88 312 ALA A CA 1
ATOM 2463 C C . ALA A 1 312 ? 0.060 -6.894 15.244 1.00 96.88 312 ALA A C 1
ATOM 2465 O O . ALA A 1 312 ? -0.406 -7.723 14.460 1.00 96.88 312 ALA A O 1
ATOM 2466 N N . GLU A 1 313 ? 0.492 -7.224 16.466 1.00 97.50 313 GLU A N 1
ATOM 2467 C CA . GLU A 1 313 ? 0.305 -8.553 17.061 1.00 97.50 313 GLU A CA 1
ATOM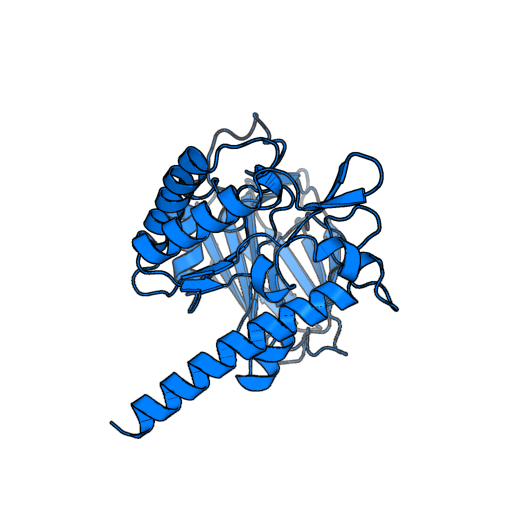 2468 C C . GLU A 1 313 ? -1.154 -8.809 17.440 1.00 97.50 313 GLU A C 1
ATOM 2470 O O . GLU A 1 313 ? -1.650 -9.901 17.175 1.00 97.50 313 GLU A O 1
ATOM 2475 N N . MET A 1 314 ? -1.869 -7.816 17.982 1.00 98.12 314 MET A N 1
ATOM 2476 C CA . MET A 1 314 ? -3.311 -7.923 18.248 1.00 98.12 314 MET A CA 1
ATOM 2477 C C . MET A 1 314 ? -4.085 -8.258 16.967 1.00 98.12 314 MET A C 1
ATOM 2479 O O . MET A 1 314 ? -4.829 -9.239 16.939 1.00 98.12 314 MET A O 1
ATOM 2483 N N . PHE A 1 315 ? -3.844 -7.513 15.880 1.00 98.38 315 PHE A N 1
ATOM 2484 C CA . PHE A 1 315 ? -4.464 -7.789 14.581 1.00 98.38 315 PHE A CA 1
ATOM 2485 C C . PHE A 1 315 ? -4.098 -9.175 14.047 1.00 98.38 315 PHE A C 1
ATOM 2487 O O . PHE A 1 315 ? -4.970 -9.933 13.626 1.00 98.38 315 PHE A O 1
ATOM 2494 N N . TYR A 1 316 ? -2.807 -9.524 14.066 1.00 97.75 316 TYR A N 1
ATOM 2495 C CA . TYR A 1 316 ? -2.344 -10.826 13.588 1.00 97.75 316 TYR A CA 1
ATOM 2496 C C . TYR A 1 316 ? -2.998 -11.975 14.361 1.00 97.75 316 TYR A C 1
ATOM 2498 O O . TYR A 1 316 ? -3.462 -12.932 13.750 1.00 97.75 316 TYR A O 1
ATOM 2506 N N . ASN A 1 317 ? -3.074 -11.879 15.689 1.00 97.38 317 ASN A N 1
ATOM 2507 C CA . ASN A 1 317 ? -3.684 -12.913 16.518 1.00 97.38 317 ASN A CA 1
ATOM 2508 C C . ASN A 1 317 ? -5.185 -13.052 16.241 1.00 97.38 317 ASN A C 1
ATOM 2510 O O . ASN A 1 317 ? -5.655 -14.181 16.125 1.00 97.38 317 ASN A O 1
ATOM 2514 N N . ALA A 1 318 ? -5.907 -11.938 16.071 1.00 97.38 318 ALA A N 1
ATOM 2515 C CA . ALA A 1 318 ? -7.317 -11.957 15.684 1.00 97.38 318 ALA A CA 1
ATOM 2516 C C . ALA A 1 318 ? -7.515 -12.635 14.317 1.00 97.38 318 ALA A C 1
ATOM 2518 O O . ALA A 1 318 ? -8.303 -13.568 14.195 1.00 97.38 318 ALA A O 1
ATOM 2519 N N . LEU A 1 319 ? -6.725 -12.252 13.309 1.00 96.56 319 LEU A N 1
ATOM 2520 C CA . LEU A 1 319 ? -6.784 -12.863 11.979 1.00 96.56 319 LEU A CA 1
ATOM 2521 C C . LEU A 1 319 ? -6.466 -14.366 12.017 1.00 96.56 319 LEU A C 1
ATOM 2523 O O . LEU A 1 319 ? -7.134 -15.170 11.371 1.00 96.56 319 LEU A O 1
ATOM 2527 N N . MET A 1 320 ? -5.444 -14.759 12.778 1.00 96.75 320 MET A N 1
ATOM 2528 C CA . MET A 1 320 ? -5.041 -16.159 12.891 1.00 96.75 320 MET A CA 1
ATOM 2529 C C . MET A 1 320 ? -6.029 -17.008 13.688 1.00 96.75 320 MET A C 1
ATOM 2531 O O . MET A 1 320 ? -6.079 -18.217 13.462 1.00 96.75 320 MET A O 1
ATOM 2535 N N . LEU A 1 321 ? -6.783 -16.416 14.617 1.00 96.12 321 LEU A N 1
ATOM 2536 C CA . LEU A 1 321 ? -7.865 -17.099 15.321 1.00 96.12 321 LEU A CA 1
ATOM 2537 C C . LEU A 1 321 ? -8.967 -17.492 14.329 1.00 96.12 321 LEU A C 1
ATOM 2539 O O . LEU A 1 321 ? -9.277 -18.676 14.217 1.00 96.12 321 LEU A O 1
ATOM 2543 N N . GLU A 1 322 ? -9.448 -16.531 13.537 1.00 94.94 322 GLU A N 1
ATOM 2544 C CA . GLU A 1 322 ? -10.456 -16.769 12.494 1.00 94.94 322 GLU A CA 1
ATOM 2545 C C . GLU A 1 322 ? -9.961 -17.756 11.429 1.00 94.94 322 GLU A C 1
ATOM 2547 O O . GLU A 1 322 ? -10.678 -18.665 11.016 1.00 94.94 322 GLU A O 1
ATOM 2552 N N . TYR A 1 323 ? -8.695 -17.641 11.016 1.00 94.06 323 TYR A N 1
ATOM 2553 C CA . TYR A 1 323 ? -8.102 -18.576 10.061 1.00 94.06 323 TYR A CA 1
ATOM 2554 C C . TYR A 1 323 ? -8.059 -20.014 10.599 1.00 94.06 323 TYR A C 1
ATOM 2556 O O . TYR A 1 323 ? -8.354 -20.958 9.868 1.00 94.06 323 TYR A O 1
ATOM 2564 N N . LYS A 1 324 ? -7.703 -20.210 11.875 1.00 95.31 324 LYS A N 1
ATOM 2565 C CA . LYS A 1 324 ? -7.691 -21.547 12.492 1.00 95.31 324 LYS A CA 1
ATOM 2566 C C . LYS A 1 324 ? -9.091 -22.143 12.569 1.00 95.31 324 LYS A C 1
ATOM 2568 O O . LYS A 1 324 ? -9.245 -23.329 12.285 1.00 95.31 324 LYS A O 1
ATOM 2573 N N . GLU A 1 325 ? -10.082 -21.328 12.914 1.00 95.38 325 GLU A N 1
ATOM 2574 C CA . GLU A 1 325 ? -11.482 -21.747 12.936 1.00 95.38 325 GLU A CA 1
ATOM 2575 C C . GLU A 1 325 ? -11.948 -22.161 11.533 1.00 95.38 325 GLU A C 1
ATOM 2577 O O . GLU A 1 325 ? -12.476 -23.258 11.351 1.00 95.38 325 GLU A O 1
ATOM 2582 N N . PHE A 1 326 ? -11.633 -21.358 10.512 1.00 93.50 326 PHE A N 1
ATOM 2583 C CA . PHE A 1 326 ? -11.898 -21.695 9.113 1.00 93.50 326 PHE A CA 1
ATOM 2584 C C . PHE A 1 326 ? -11.265 -23.033 8.704 1.00 93.50 326 PHE A C 1
ATOM 2586 O O . PHE A 1 326 ? -11.929 -23.871 8.093 1.00 93.50 326 PHE A O 1
ATOM 2593 N N . ILE A 1 327 ? -9.995 -23.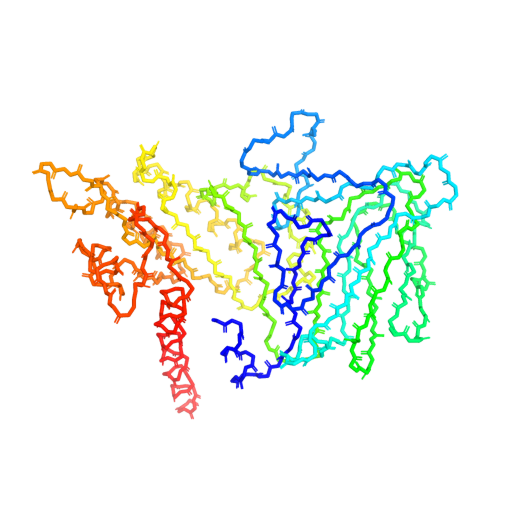273 9.044 1.00 95.06 327 ILE A N 1
ATOM 2594 C CA . ILE A 1 327 ? -9.327 -24.546 8.733 1.00 95.06 327 ILE A CA 1
ATOM 2595 C C . ILE A 1 327 ? -10.003 -25.716 9.457 1.00 95.06 327 ILE A C 1
ATOM 2597 O O . ILE A 1 327 ? -10.254 -26.744 8.833 1.00 95.06 327 ILE A O 1
ATOM 2601 N N . SER A 1 328 ? -10.343 -25.558 10.739 1.00 94.62 328 SER A N 1
ATOM 2602 C CA . SER A 1 328 ? -11.035 -26.584 11.531 1.00 94.62 328 SER A CA 1
ATOM 2603 C C . SER A 1 328 ? -12.383 -26.972 10.914 1.00 94.62 328 SER A C 1
ATOM 2605 O O . SER A 1 328 ? -12.691 -28.153 10.753 1.00 94.62 328 SER A O 1
ATOM 2607 N N . GLN A 1 329 ? -13.176 -25.986 10.494 1.00 93.50 329 GLN A N 1
ATOM 2608 C CA . GLN A 1 329 ? -14.485 -26.225 9.884 1.00 93.50 329 GLN A CA 1
ATOM 2609 C C . GLN A 1 329 ? -14.389 -26.907 8.514 1.00 93.50 329 GLN A C 1
ATOM 2611 O O . GLN A 1 329 ? -15.255 -27.710 8.175 1.00 93.50 329 GLN A O 1
ATOM 2616 N N . ASN A 1 330 ? -13.345 -26.616 7.732 1.00 90.69 330 ASN A N 1
ATOM 2617 C CA . ASN A 1 330 ? -13.149 -27.225 6.413 1.00 90.69 330 ASN A CA 1
ATOM 2618 C C . ASN A 1 330 ? -12.436 -28.579 6.457 1.00 90.69 330 ASN A C 1
ATOM 2620 O O . ASN A 1 330 ? -12.602 -29.362 5.534 1.00 90.69 330 ASN A O 1
ATOM 2624 N N . ALA A 1 331 ? -11.676 -28.882 7.511 1.00 82.81 331 ALA A N 1
ATOM 2625 C CA . ALA A 1 331 ? -11.113 -30.218 7.714 1.00 82.81 331 ALA A CA 1
ATOM 2626 C C . ALA A 1 331 ? -12.185 -31.262 8.087 1.00 82.81 331 ALA A C 1
ATOM 2628 O O . ALA A 1 331 ? -11.969 -32.456 7.904 1.00 82.81 331 ALA A O 1
ATOM 2629 N N . ASN A 1 332 ? -13.331 -30.809 8.609 1.00 63.47 332 ASN A N 1
ATOM 2630 C CA . ASN A 1 332 ? -14.471 -31.642 9.004 1.00 63.47 332 ASN A CA 1
ATOM 2631 C C . ASN A 1 332 ? -15.565 -31.755 7.917 1.00 63.47 332 ASN A C 1
ATOM 2633 O O . ASN A 1 332 ? -16.653 -32.257 8.206 1.00 63.47 332 ASN A O 1
ATOM 2637 N N . ARG A 1 333 ? -15.310 -31.259 6.700 1.00 53.41 333 ARG A N 1
ATOM 2638 C CA . ARG A 1 333 ? -16.200 -31.365 5.531 1.00 53.41 333 ARG A CA 1
ATOM 2639 C C . ARG A 1 333 ? -15.621 -32.322 4.503 1.00 53.41 333 ARG A C 1
ATOM 2641 O O . ARG A 1 333 ? -16.435 -33.035 3.881 1.00 53.41 333 ARG A O 1
#

Solvent-accessible surface area (backbone atoms only — not comparable to full-atom values): 17815 Å² total; per-residue (Å²): 84,60,71,60,48,17,71,75,57,37,35,31,30,60,20,46,40,58,76,66,66,93,65,87,82,59,92,41,36,50,78,50,76,45,72,71,74,47,79,51,41,75,54,75,86,56,63,80,86,60,80,72,47,74,26,38,79,60,37,22,32,25,37,35,62,54,57,93,58,97,65,57,34,30,44,39,37,41,38,32,59,96,72,48,32,12,43,31,30,36,38,37,41,35,33,31,35,73,39,69,61,25,41,44,42,40,31,47,65,93,46,76,50,59,52,92,59,58,38,57,53,38,79,49,73,53,74,49,75,47,91,59,74,38,51,32,38,36,40,33,45,45,36,83,70,6,34,38,35,37,25,35,30,31,26,36,90,53,56,46,74,51,61,68,78,81,59,81,84,38,67,70,72,54,67,80,71,35,37,60,68,47,28,37,58,47,44,64,72,66,58,68,80,62,44,79,49,77,37,44,63,70,37,35,91,80,52,56,32,72,58,47,22,62,51,45,36,51,38,52,51,48,48,52,69,67,40,66,93,46,52,42,36,37,31,38,24,60,48,31,40,40,80,52,102,89,43,67,37,52,39,80,55,41,68,46,36,35,49,20,49,42,53,29,22,51,78,71,77,32,44,63,45,58,42,22,58,74,61,63,30,83,45,28,34,55,56,31,39,70,34,88,78,47,24,24,36,97,75,34,63,51,61,29,78,62,25,50,49,52,53,33,48,52,53,47,50,56,53,51,50,55,49,51,52,53,50,56,60,60,75,76,107

Foldseek 3Di:
DQLVQCVVFNKAAAFKDALDHPDDDDPFKDKDKDADKDKAAQDDDGDPVPPAQQLAPLRMKIWHAADPDPAFIKMKIFGDVVSRNQQFFKKKWWWAAQAWQKKKWKDFPNDTDIQPHTDHHTIDIDMDGDDDRGRMMMITTRRNRIIITNTMTGIHPDGDHDDDSDDPLDQLLCQVVGDLVRHLVNCVVSVDQEAEAEHQLSCQVPDFLVVSLVSVLVSLVSCCVSNPPRAYEYEAAAFFWDQDPNDTWTRPRSVSSRVSRCCSQVVSVHHYDYNHVLLVHIPSLVVQCVDVVHQADPNRHGGDPNVVVVSVVSVVVVVVVVVVVVVVVVVVD

Radius of gyration: 21.3 Å; Cα contacts (8 Å, |Δi|>4): 681; chains: 1; bounding box: 50×52×60 Å

Secondary structure (DSSP, 8-state):
-HHHHHHHH---EEEEE-SS-SSS--SSEEEEEES--EEEESSSS--TT--S---TTTTEEEEEPPPSSSPPPEEEEEE-GGGTTT---EEEEEEEESSTTBEEEEEETTEEEE-SSPBPSEEEEEEEE--S--SEEEEEEE-TT-EEEEEEEEE-SSS--------TT--S--GGGS-HHHHHHHHHHH--S-EEEE--GGGTTT--HHHHHHHHHHHHHHHHHHSTT--EEEEPPPP-EEEETTEEEEPTTHHHHHHHHHHHHHHHT-EEE-HHHHTTSTTHHHHHHHSSS-SB-TTSSSBPHHHHHHHHHHHHHHHHHHHHHHHHHHHT-